Protein AF-E5AV42-F1 (afdb_monomer_lite)

Sequence (231 aa):
MGEANTDCMAGCPPFLKTNRANWAPRQHRAHCKKAVEYAKNAVAKHTLRHEAEYNKLSGKMCWDAVKYCAFSANIITEDEHDALNARWDLVTPHDSRIRNSDDLKNVPPGHALGFFRIEHFAASNASNVRMDPFHVMLNTGGNKAAGNKNDCVGLGDMFGWEERDLSQLKWYQGAVVAPKGGDVTVDPAHQDALSKFPEEIVARAKTVPFKKIEQPSFHISTTAMIHADSS

Secondary structure (DSSP, 8-state):
--------TT---TT-SSSSTT--HHHHHHHHHHHHHHHHHHHH--SHHHHHHHHHHHTS-HHHHHHHHHHHTTSS-HHHHHH--HHHHSS-TTSEEE-SHHHHHTSPTT-EEEEEEEEEEEETTEEEEEEEEEEEEEEEETTEEEEESGGGGTSS-SSSEEEEEGGGS-EETTEE-PPPTT-----GGGGTGGGG----EEEEES-------------------------

Structure (mmCIF, N/CA/C/O backbone):
data_AF-E5AV42-F1
#
_entry.id   AF-E5AV42-F1
#
loop_
_atom_site.group_PDB
_atom_site.id
_atom_site.type_symbol
_atom_site.label_atom_id
_atom_site.label_alt_id
_atom_site.label_comp_id
_atom_site.label_asym_id
_atom_site.label_entity_id
_atom_site.label_seq_id
_atom_site.pdbx_PDB_ins_code
_atom_site.Cartn_x
_atom_site.Cartn_y
_atom_site.Cartn_z
_atom_site.occupancy
_atom_site.B_iso_or_equiv
_atom_site.auth_seq_id
_atom_site.auth_comp_id
_atom_site.auth_asym_id
_atom_site.auth_atom_id
_atom_site.pdbx_PDB_model_num
ATOM 1 N N . MET A 1 1 ? -12.115 28.452 -2.777 1.00 32.66 1 MET A N 1
ATOM 2 C CA . MET A 1 1 ? -11.423 27.251 -2.265 1.00 32.66 1 MET A CA 1
ATOM 3 C C . MET A 1 1 ? -12.240 26.049 -2.705 1.00 32.66 1 MET A C 1
ATOM 5 O O . MET A 1 1 ? -13.274 25.794 -2.111 1.00 32.66 1 MET A O 1
ATOM 9 N N . GLY A 1 2 ? -11.877 25.430 -3.828 1.00 29.17 2 GLY A N 1
ATOM 10 C CA . GLY A 1 2 ? -12.579 24.260 -4.357 1.00 29.17 2 GLY A CA 1
ATOM 11 C C . GLY A 1 2 ? -11.741 23.021 -4.093 1.00 29.17 2 GLY A C 1
ATOM 12 O O . GLY A 1 2 ? -10.624 22.937 -4.599 1.00 29.17 2 GLY A O 1
ATOM 13 N N . GLU A 1 3 ? -12.249 22.096 -3.281 1.00 31.77 3 GLU A N 1
ATOM 14 C CA . GLU A 1 3 ? -11.695 20.748 -3.199 1.00 31.77 3 GLU A CA 1
ATOM 15 C C . GLU A 1 3 ? -11.814 20.115 -4.586 1.00 31.77 3 GLU A C 1
ATOM 17 O O . GLU A 1 3 ? -12.912 19.967 -5.126 1.00 31.77 3 GLU A O 1
ATOM 22 N N . ALA A 1 4 ? -10.672 19.799 -5.197 1.00 34.25 4 ALA A N 1
ATOM 23 C CA . ALA A 1 4 ? -10.644 19.047 -6.435 1.00 34.25 4 ALA A CA 1
ATOM 24 C C . ALA A 1 4 ? -11.321 17.698 -6.179 1.00 34.25 4 ALA A C 1
ATOM 26 O O . ALA A 1 4 ? -10.818 16.858 -5.429 1.00 34.25 4 ALA A O 1
ATOM 27 N N . ASN A 1 5 ? -12.486 17.549 -6.801 1.00 36.97 5 ASN A N 1
ATOM 28 C CA . ASN A 1 5 ? -13.329 16.371 -6.842 1.00 36.97 5 ASN A CA 1
ATOM 29 C C . ASN A 1 5 ? -12.521 15.221 -7.470 1.00 36.97 5 ASN A C 1
ATOM 31 O O . ASN A 1 5 ? -12.572 14.980 -8.674 1.00 36.97 5 ASN A O 1
ATOM 35 N N . THR A 1 6 ? -11.689 14.556 -6.665 1.00 40.41 6 THR A N 1
ATOM 36 C CA . THR A 1 6 ? -11.006 13.314 -7.036 1.00 40.41 6 THR A CA 1
ATOM 37 C C . THR A 1 6 ? -12.030 12.207 -6.910 1.00 40.41 6 THR A C 1
ATOM 39 O O . THR A 1 6 ? -12.125 11.470 -5.929 1.00 40.41 6 THR A O 1
ATOM 42 N N . ASP A 1 7 ? -12.871 12.177 -7.931 1.00 37.97 7 ASP A N 1
ATOM 43 C CA . ASP A 1 7 ? -13.802 11.118 -8.220 1.00 37.97 7 ASP A CA 1
ATOM 44 C C . ASP A 1 7 ? -13.058 9.781 -8.106 1.00 37.97 7 ASP A C 1
ATOM 46 O O . ASP A 1 7 ? -12.205 9.442 -8.924 1.00 37.97 7 ASP A O 1
ATOM 50 N N . CYS A 1 8 ? -13.380 8.992 -7.079 1.00 39.78 8 CYS A N 1
ATOM 51 C CA . CYS A 1 8 ? -12.928 7.604 -6.938 1.00 39.78 8 CYS A CA 1
ATOM 52 C C . CYS A 1 8 ? -13.609 6.685 -7.981 1.00 39.78 8 CYS A C 1
ATOM 54 O O . CYS A 1 8 ? -13.990 5.551 -7.683 1.00 39.78 8 CYS A O 1
ATOM 56 N N . MET A 1 9 ? -13.881 7.218 -9.173 1.00 34.81 9 MET A N 1
ATOM 57 C CA . MET A 1 9 ? -14.750 6.633 -10.178 1.00 34.81 9 MET A CA 1
ATOM 58 C C . MET A 1 9 ? -14.228 5.258 -10.592 1.00 34.81 9 MET A C 1
ATOM 60 O O . MET A 1 9 ? -13.119 5.108 -11.098 1.00 34.81 9 MET A O 1
ATOM 64 N N . ALA A 1 10 ? -15.086 4.264 -10.359 1.00 36.72 10 ALA A N 1
ATOM 65 C CA . ALA A 1 10 ? -15.074 2.926 -10.946 1.00 36.72 10 ALA A CA 1
ATOM 66 C C . ALA A 1 10 ? -13.858 2.012 -10.675 1.00 36.72 10 ALA A C 1
ATOM 68 O O . ALA A 1 10 ? -13.738 0.965 -11.307 1.00 36.72 10 ALA A O 1
ATOM 69 N N . GLY A 1 11 ? -12.996 2.338 -9.710 1.00 40.31 11 GLY A N 1
ATOM 70 C CA . GLY A 1 11 ? -11.984 1.417 -9.181 1.00 40.31 11 GLY A CA 1
ATOM 71 C C . GLY A 1 11 ? -12.439 0.823 -7.848 1.00 40.31 11 GLY A C 1
ATOM 72 O O . GLY A 1 11 ? -12.404 1.506 -6.831 1.00 40.31 11 GLY A O 1
ATOM 73 N N . CYS A 1 12 ? -12.912 -0.426 -7.866 1.00 38.12 12 CYS A N 1
ATOM 74 C CA . CYS A 1 12 ? -13.292 -1.260 -6.707 1.00 38.12 12 CYS A CA 1
ATOM 75 C C . CYS A 1 12 ? -12.270 -1.159 -5.541 1.00 38.12 12 CYS A C 1
ATOM 77 O O . CYS A 1 12 ? -11.111 -0.843 -5.813 1.00 38.12 12 CYS A O 1
ATOM 79 N N . PRO A 1 13 ? -12.576 -1.504 -4.262 1.00 45.22 13 PRO A N 1
ATOM 80 C CA . PRO A 1 13 ? -11.501 -1.638 -3.290 1.00 45.22 13 PRO A CA 1
ATOM 81 C C . PRO A 1 13 ? -10.660 -2.819 -3.810 1.00 45.22 13 PRO A C 1
ATOM 83 O O . PRO A 1 13 ? -11.208 -3.893 -4.073 1.00 45.22 13 PRO A O 1
ATOM 86 N N . PRO A 1 14 ? -9.353 -2.661 -4.024 1.00 49.88 14 PRO A N 1
ATOM 87 C CA . PRO A 1 14 ? -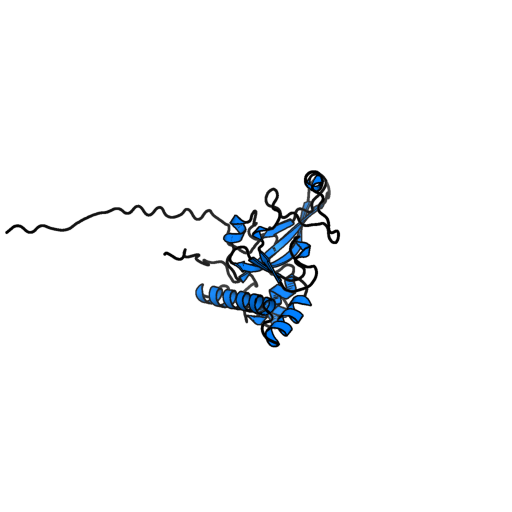8.593 -3.510 -4.949 1.00 49.88 14 PRO A CA 1
ATOM 88 C C . PRO A 1 14 ? -8.380 -4.962 -4.486 1.00 49.88 14 PRO A C 1
ATOM 90 O O . PRO A 1 14 ? -7.673 -5.736 -5.132 1.00 49.88 14 PRO A O 1
ATOM 93 N N . PHE A 1 15 ? -9.007 -5.344 -3.378 1.00 46.38 15 PHE A N 1
ATOM 94 C CA . PHE A 1 15 ? -8.689 -6.537 -2.631 1.00 46.38 15 PHE A CA 1
ATOM 95 C C . PHE A 1 15 ? -9.223 -7.825 -3.259 1.00 46.38 15 PHE A C 1
ATOM 97 O O . PHE A 1 15 ? -8.492 -8.800 -3.185 1.00 46.38 15 PHE A O 1
ATOM 104 N N . LEU A 1 16 ? -10.403 -7.890 -3.902 1.00 46.50 16 LEU A N 1
ATOM 105 C CA . LEU A 1 16 ? -10.966 -9.214 -4.228 1.00 46.50 16 LEU A CA 1
ATOM 106 C C . LEU A 1 16 ? -11.947 -9.347 -5.396 1.00 46.50 16 LEU A C 1
ATOM 108 O O . LEU A 1 16 ? -12.787 -8.484 -5.655 1.00 46.50 16 LEU A O 1
ATOM 112 N N . LYS A 1 17 ? -11.872 -10.532 -6.020 1.00 43.50 17 LYS A N 1
ATOM 113 C CA . LYS A 1 17 ? -12.846 -11.110 -6.950 1.00 43.50 17 LYS A CA 1
ATOM 114 C C . LYS A 1 17 ? -14.220 -11.239 -6.260 1.00 43.50 17 LYS A C 1
ATOM 116 O O . LYS A 1 17 ? -14.347 -11.781 -5.171 1.00 43.50 17 LYS A O 1
ATOM 121 N N . THR A 1 18 ? -15.261 -10.788 -6.953 1.00 49.03 18 THR A N 1
ATOM 122 C CA . THR A 1 18 ? -16.651 -11.299 -6.939 1.00 49.03 18 THR A CA 1
ATOM 123 C C . THR A 1 18 ? -17.773 -10.753 -6.036 1.00 49.03 18 THR A C 1
ATOM 125 O O . THR A 1 18 ? -18.892 -10.829 -6.520 1.00 49.03 18 THR A O 1
ATOM 128 N N . ASN A 1 19 ? -17.597 -10.092 -4.879 1.00 48.47 19 ASN A N 1
ATOM 129 C CA . ASN A 1 19 ? -18.787 -9.607 -4.112 1.00 48.47 19 ASN A CA 1
ATOM 130 C C . ASN A 1 19 ? -18.908 -8.096 -3.866 1.00 48.47 19 ASN A C 1
ATOM 132 O O . ASN A 1 19 ? -19.919 -7.621 -3.350 1.00 48.47 19 ASN A O 1
ATOM 136 N N . ARG A 1 20 ? -17.911 -7.307 -4.268 1.00 61.47 20 ARG A N 1
ATOM 137 C CA . ARG A 1 20 ? -17.882 -5.851 -4.015 1.00 61.47 20 ARG A CA 1
ATOM 138 C C . ARG A 1 20 ? -18.031 -5.005 -5.271 1.00 61.47 20 ARG A C 1
ATOM 140 O O . ARG A 1 20 ? -18.050 -3.786 -5.171 1.00 61.47 20 ARG A O 1
ATOM 147 N N . ALA A 1 21 ? -18.189 -5.640 -6.433 1.00 60.62 21 ALA A N 1
ATOM 148 C CA . ALA A 1 21 ? -18.439 -4.953 -7.701 1.00 60.62 21 ALA A CA 1
ATOM 149 C C . ALA A 1 21 ? -19.751 -4.141 -7.692 1.00 60.62 21 ALA A C 1
ATOM 151 O O . ALA A 1 21 ? -19.870 -3.173 -8.432 1.00 60.62 21 ALA A O 1
ATOM 152 N N . ASN A 1 22 ? -20.702 -4.507 -6.824 1.00 65.12 22 ASN A N 1
ATOM 153 C CA . ASN A 1 22 ? -22.004 -3.847 -6.691 1.00 65.12 22 ASN A CA 1
ATOM 154 C C . ASN A 1 22 ? -22.037 -2.753 -5.610 1.00 65.12 22 ASN A C 1
ATOM 156 O O . ASN A 1 22 ? -23.095 -2.184 -5.346 1.00 65.12 22 ASN A O 1
ATOM 160 N N . TRP A 1 23 ? -20.921 -2.480 -4.928 1.00 71.94 23 TRP A N 1
ATOM 161 C CA . TRP A 1 23 ? -20.880 -1.387 -3.961 1.00 71.94 23 TRP A CA 1
ATOM 162 C C . TRP A 1 23 ? -21.033 -0.043 -4.676 1.00 71.94 23 TRP A C 1
ATOM 164 O O . TRP A 1 23 ? -20.460 0.211 -5.732 1.00 71.94 23 TRP A O 1
ATOM 174 N N . ALA A 1 24 ? -21.793 0.867 -4.072 1.00 78.12 24 ALA A N 1
ATOM 175 C CA . ALA A 1 24 ? -21.841 2.238 -4.552 1.00 78.12 24 ALA A CA 1
ATOM 176 C C . ALA A 1 24 ? -20.479 2.924 -4.309 1.00 78.12 24 ALA A C 1
ATOM 178 O O . ALA A 1 24 ? -19.836 2.654 -3.287 1.00 78.12 24 ALA A O 1
ATOM 179 N N . PRO A 1 25 ? -20.066 3.904 -5.137 1.00 74.88 25 PRO A N 1
ATOM 180 C CA . PRO A 1 25 ? -18.814 4.651 -4.950 1.00 74.88 25 PRO A CA 1
ATOM 181 C C . PRO A 1 25 ? -18.601 5.184 -3.523 1.00 74.88 25 PRO A C 1
ATOM 183 O O . PRO A 1 25 ? -17.498 5.139 -2.984 1.00 74.88 25 PRO A O 1
ATOM 186 N N . ARG A 1 26 ? -19.673 5.621 -2.846 1.00 76.88 26 ARG A N 1
ATOM 187 C CA . ARG A 1 26 ? -19.608 6.072 -1.444 1.00 76.88 26 ARG A CA 1
ATOM 188 C C . ARG A 1 26 ? -19.197 4.967 -0.461 1.00 76.88 26 ARG A C 1
ATOM 190 O O . ARG A 1 26 ? -18.491 5.252 0.501 1.00 76.88 26 ARG A O 1
ATOM 197 N N . GLN A 1 27 ? -19.634 3.727 -0.692 1.00 79.81 27 GLN A N 1
ATOM 198 C CA . GLN A 1 27 ? -19.298 2.582 0.156 1.00 79.81 27 GLN A CA 1
ATOM 199 C C . GLN A 1 27 ? -17.825 2.226 -0.028 1.00 79.81 27 GLN A C 1
ATOM 201 O O . GLN A 1 27 ? -17.114 2.095 0.965 1.00 79.81 27 GLN A O 1
ATOM 206 N N . HIS A 1 28 ? -17.342 2.201 -1.275 1.00 75.50 28 HIS A N 1
ATOM 207 C CA . HIS A 1 28 ? -15.915 2.050 -1.567 1.00 75.50 28 HIS A CA 1
ATOM 208 C C . HIS A 1 28 ? -15.069 3.071 -0.802 1.00 75.50 28 HIS A C 1
ATOM 210 O O . HIS A 1 28 ? -14.169 2.685 -0.060 1.00 75.50 28 HIS A O 1
ATOM 216 N N . ARG A 1 29 ? -15.408 4.366 -0.896 1.00 78.62 29 ARG A N 1
ATOM 217 C CA . ARG A 1 29 ? -14.684 5.430 -0.178 1.00 78.62 29 ARG A CA 1
ATOM 218 C C . ARG A 1 29 ? -14.692 5.233 1.331 1.00 78.62 29 ARG A C 1
ATOM 220 O O . ARG A 1 29 ? -13.649 5.377 1.961 1.00 78.62 29 ARG A O 1
ATOM 227 N N . ALA A 1 30 ? -15.844 4.901 1.911 1.00 84.00 30 ALA A N 1
ATOM 228 C CA . ALA A 1 30 ? -15.962 4.696 3.351 1.00 84.00 30 ALA A CA 1
ATOM 229 C C . ALA A 1 30 ? -15.072 3.543 3.840 1.00 84.00 30 ALA A C 1
ATOM 231 O O . ALA A 1 30 ? -14.394 3.675 4.857 1.00 84.00 30 ALA A O 1
ATOM 232 N N . HIS A 1 31 ? -15.030 2.435 3.100 1.00 85.44 31 HIS A N 1
ATOM 233 C CA . HIS A 1 31 ? -14.181 1.291 3.427 1.00 85.44 31 HIS A CA 1
ATOM 234 C C . HIS A 1 31 ? -12.689 1.593 3.236 1.00 85.44 31 HIS A C 1
ATOM 236 O O . HIS A 1 31 ? -11.901 1.327 4.142 1.00 85.44 31 HIS A O 1
ATOM 242 N N . CYS A 1 32 ? -12.299 2.232 2.128 1.00 85.19 32 CYS A N 1
ATOM 243 C CA . CYS A 1 32 ? -10.919 2.680 1.917 1.00 85.19 32 CYS A CA 1
ATOM 244 C C . CYS A 1 32 ? -10.455 3.632 3.029 1.00 85.19 32 CYS A C 1
ATOM 246 O O . CYS A 1 32 ? -9.352 3.479 3.551 1.00 85.19 32 CYS A O 1
ATOM 248 N N . LYS A 1 33 ? -11.316 4.567 3.454 1.00 90.81 33 LYS A N 1
ATOM 249 C CA . LYS A 1 33 ? -11.032 5.481 4.568 1.00 90.81 33 LYS A CA 1
ATOM 250 C C . LYS A 1 33 ? -10.774 4.723 5.872 1.00 90.81 33 LYS A C 1
ATOM 252 O O . LYS A 1 33 ? -9.773 4.999 6.523 1.00 90.81 33 LYS A O 1
ATOM 257 N N . LYS A 1 34 ? -11.605 3.728 6.209 1.00 92.12 34 LYS A N 1
ATOM 258 C CA . LYS A 1 34 ? -11.410 2.887 7.405 1.00 92.12 34 LYS A CA 1
ATOM 259 C C . LYS A 1 34 ? -10.068 2.152 7.390 1.00 92.12 34 LYS A C 1
ATOM 261 O O . LYS A 1 34 ? -9.394 2.116 8.413 1.00 92.12 34 LYS A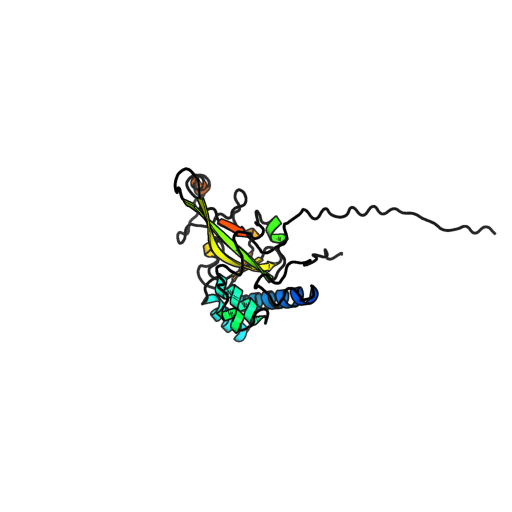 O 1
ATOM 266 N N . ALA A 1 35 ? -9.659 1.595 6.248 1.00 93.62 35 ALA A N 1
ATOM 267 C CA . ALA A 1 35 ? -8.361 0.923 6.131 1.00 93.62 35 ALA A CA 1
ATOM 268 C C . ALA A 1 35 ? -7.186 1.896 6.315 1.00 93.62 35 ALA A C 1
ATOM 270 O O . ALA A 1 35 ? -6.221 1.572 7.005 1.00 93.62 35 ALA A O 1
ATOM 271 N N . VAL A 1 36 ? -7.281 3.103 5.748 1.00 95.12 36 VAL A N 1
ATOM 272 C CA . VAL A 1 36 ? -6.265 4.154 5.927 1.00 95.12 36 VAL A CA 1
ATOM 273 C C . VAL A 1 36 ? -6.199 4.627 7.379 1.00 95.12 36 VAL A C 1
ATOM 275 O O . VAL A 1 36 ? -5.106 4.759 7.924 1.00 95.12 36 VAL A O 1
ATOM 278 N N . GLU A 1 37 ? -7.343 4.868 8.019 1.00 95.06 37 GLU A N 1
ATOM 279 C CA . GLU A 1 37 ? -7.410 5.255 9.434 1.00 95.06 37 GLU A CA 1
ATOM 280 C C . GLU A 1 37 ? -6.811 4.173 10.332 1.00 95.06 37 GLU A C 1
ATOM 282 O O . GLU A 1 37 ? -5.999 4.479 11.201 1.00 95.06 37 GLU A O 1
ATOM 287 N N . TYR A 1 38 ? -7.150 2.907 10.082 1.00 95.25 38 TYR A N 1
ATOM 288 C CA . TYR A 1 38 ? -6.580 1.772 10.796 1.00 95.25 38 TYR A CA 1
ATOM 289 C C . TYR A 1 38 ? -5.047 1.743 10.686 1.00 95.25 38 TYR A C 1
ATOM 291 O O . TYR A 1 38 ? -4.350 1.696 11.702 1.00 95.25 38 TYR A O 1
ATOM 299 N N . ALA A 1 39 ? -4.522 1.853 9.462 1.00 96.25 39 ALA A N 1
ATOM 300 C CA . ALA A 1 39 ? -3.088 1.886 9.204 1.00 96.25 39 ALA A CA 1
ATOM 301 C C . ALA A 1 39 ? -2.385 3.052 9.916 1.00 96.25 39 ALA A C 1
ATOM 303 O O . ALA A 1 39 ? -1.347 2.840 10.542 1.00 96.25 39 ALA A O 1
ATOM 304 N N . LYS A 1 40 ? -2.950 4.266 9.859 1.00 96.62 40 LYS A N 1
ATOM 305 C CA . LYS A 1 40 ? -2.388 5.463 10.509 1.00 96.62 40 LYS A CA 1
ATOM 306 C C . LYS A 1 40 ? -2.422 5.378 12.030 1.00 96.62 40 LYS A C 1
ATOM 308 O O . LYS A 1 40 ? -1.450 5.743 12.686 1.00 96.62 40 LYS A O 1
ATOM 313 N N . ASN A 1 41 ? -3.512 4.869 12.596 1.00 95.56 41 ASN A N 1
ATOM 314 C CA . ASN A 1 41 ? -3.642 4.709 14.041 1.00 95.56 41 ASN A CA 1
ATOM 315 C C . ASN A 1 41 ? -2.595 3.737 14.592 1.00 95.56 41 ASN A C 1
ATOM 317 O O . ASN A 1 41 ? -2.001 4.020 15.632 1.00 95.56 41 ASN A O 1
ATOM 321 N N . ALA A 1 42 ? -2.319 2.642 13.876 1.00 94.56 42 ALA A N 1
ATOM 322 C CA . ALA A 1 42 ? -1.251 1.719 14.244 1.00 94.56 42 ALA A CA 1
ATOM 323 C C . ALA A 1 42 ? 0.132 2.395 14.217 1.00 94.56 42 ALA A C 1
ATOM 325 O O . ALA A 1 42 ? 0.904 2.226 15.153 1.00 94.56 42 ALA A O 1
ATOM 326 N N . VAL A 1 43 ? 0.434 3.225 13.210 1.00 94.12 43 VAL A N 1
ATOM 327 C CA . VAL A 1 43 ? 1.696 3.997 13.169 1.00 94.12 43 VAL A CA 1
ATOM 328 C C . VAL A 1 43 ? 1.827 4.928 14.377 1.00 94.12 43 VAL A C 1
ATOM 330 O O . VAL A 1 43 ? 2.895 5.013 14.977 1.00 94.12 43 VAL A O 1
ATOM 333 N N . ALA A 1 44 ? 0.742 5.608 14.750 1.00 90.62 44 ALA A N 1
ATOM 334 C CA . ALA A 1 44 ? 0.749 6.610 15.810 1.00 90.62 44 ALA A CA 1
ATOM 335 C C . ALA A 1 44 ? 1.026 6.027 17.209 1.00 90.62 44 ALA A C 1
ATOM 337 O O . ALA A 1 44 ? 1.602 6.710 18.048 1.00 90.62 44 ALA A O 1
ATOM 338 N N . LYS A 1 45 ? 0.607 4.783 17.493 1.00 88.94 45 LYS A N 1
ATOM 339 C CA . LYS A 1 45 ? 0.782 4.113 18.806 1.00 88.94 45 LYS A CA 1
ATOM 340 C C . LYS A 1 45 ? 0.287 4.918 20.022 1.00 88.94 45 LYS A C 1
ATOM 342 O O . LYS A 1 45 ? 0.717 4.682 21.141 1.00 88.94 45 LYS A O 1
ATOM 347 N N . HIS A 1 46 ? -0.654 5.849 19.844 1.00 84.62 46 HIS A N 1
ATOM 348 C CA . HIS A 1 46 ? -1.107 6.735 20.934 1.00 84.62 46 HIS A CA 1
ATOM 349 C C . HIS A 1 46 ? -1.844 6.019 22.081 1.00 84.62 46 HIS A C 1
ATOM 351 O O . HIS A 1 46 ? -2.122 6.625 23.111 1.00 84.62 46 HIS A O 1
ATOM 357 N N . THR A 1 47 ? -2.242 4.760 21.888 1.00 89.62 47 THR A N 1
ATOM 358 C CA . THR A 1 47 ? -2.978 3.966 22.878 1.00 89.62 47 THR A CA 1
ATOM 359 C C . THR A 1 47 ? -2.407 2.554 22.930 1.00 89.62 47 THR A C 1
ATOM 361 O O . THR A 1 47 ? -1.853 2.086 21.936 1.00 89.62 47 THR A O 1
ATOM 364 N N . LEU A 1 48 ? -2.641 1.831 24.030 1.00 89.06 48 LEU A N 1
ATOM 365 C CA . LEU A 1 48 ? -2.278 0.409 24.144 1.00 89.06 48 LEU A CA 1
ATOM 366 C C . LEU A 1 48 ? -2.882 -0.438 23.015 1.00 89.06 48 LEU A C 1
ATOM 368 O O . LEU A 1 48 ? -2.253 -1.363 22.510 1.00 89.06 48 LEU A O 1
ATOM 372 N N . ARG A 1 49 ? -4.100 -0.096 22.570 1.00 90.50 49 ARG A N 1
ATOM 373 C CA . ARG A 1 49 ? -4.726 -0.745 21.413 1.00 90.50 49 ARG A CA 1
ATOM 374 C C . ARG A 1 49 ? -3.935 -0.474 20.134 1.00 90.50 49 ARG A C 1
ATOM 376 O O . ARG A 1 49 ? -3.681 -1.399 19.375 1.00 90.50 49 ARG A O 1
ATOM 383 N N . HIS A 1 50 ? -3.552 0.777 19.888 1.00 93.00 50 HIS A N 1
ATOM 384 C CA . HIS A 1 50 ? -2.775 1.147 18.703 1.00 93.00 50 HIS A CA 1
ATOM 385 C C . HIS A 1 50 ? -1.388 0.501 18.700 1.00 93.00 50 HIS A C 1
ATOM 387 O O . HIS A 1 50 ? -0.927 0.062 17.653 1.00 93.00 50 HIS A O 1
ATOM 393 N N . GLU A 1 51 ? -0.757 0.380 19.865 1.00 92.56 51 GLU A N 1
ATOM 394 C CA . GLU A 1 51 ? 0.504 -0.340 20.027 1.00 92.56 51 GLU A CA 1
ATOM 395 C C . GLU A 1 51 ? 0.349 -1.844 19.752 1.00 92.56 51 GLU A C 1
ATOM 397 O O . GLU A 1 51 ? 1.155 -2.433 19.032 1.00 92.56 51 GLU A O 1
ATOM 402 N N . ALA A 1 52 ? -0.729 -2.466 20.237 1.00 94.50 52 ALA A N 1
ATOM 403 C CA . ALA A 1 52 ? -1.032 -3.857 19.914 1.00 94.50 52 ALA A CA 1
ATOM 404 C C . ALA A 1 52 ? -1.234 -4.063 18.402 1.00 94.50 52 ALA A C 1
ATOM 406 O O . ALA A 1 52 ? -0.697 -5.017 17.840 1.00 94.50 52 ALA A O 1
ATOM 407 N N . GLU A 1 53 ? -1.955 -3.164 17.721 1.00 95.62 53 GLU A N 1
ATOM 408 C CA . GLU A 1 53 ? -2.124 -3.255 16.265 1.00 95.62 53 GLU A CA 1
ATOM 409 C C . GLU A 1 53 ? -0.822 -2.990 15.501 1.00 95.62 53 GLU A C 1
ATOM 411 O O . GLU A 1 53 ? -0.543 -3.687 14.524 1.00 95.62 53 GLU A O 1
ATOM 416 N N . TYR A 1 54 ? 0.019 -2.064 15.968 1.00 96.62 54 TYR A N 1
ATOM 417 C CA . TYR A 1 54 ? 1.370 -1.897 15.436 1.00 96.62 54 TYR A CA 1
ATOM 418 C C . TYR A 1 54 ? 2.165 -3.197 15.517 1.00 96.62 54 TYR A C 1
ATOM 420 O O . TYR A 1 54 ? 2.758 -3.609 14.522 1.00 96.62 54 TYR A O 1
ATOM 428 N N . ASN A 1 55 ? 2.162 -3.864 16.673 1.00 96.19 55 ASN A N 1
ATOM 429 C CA . ASN A 1 55 ? 2.896 -5.112 16.863 1.00 96.19 55 ASN A CA 1
ATOM 430 C C . ASN A 1 55 ? 2.366 -6.211 15.932 1.00 96.19 55 ASN A C 1
ATOM 432 O O . ASN A 1 55 ? 3.155 -6.904 15.288 1.00 96.19 55 ASN A O 1
ATOM 436 N N . LYS A 1 56 ? 1.038 -6.319 15.770 1.00 96.12 56 LYS A N 1
ATOM 437 C CA . LYS A 1 56 ? 0.431 -7.263 14.816 1.00 96.12 56 LYS A CA 1
ATOM 438 C C . LYS A 1 56 ? 0.844 -6.985 13.373 1.00 96.12 56 LYS A C 1
ATOM 440 O O . LYS A 1 56 ? 1.134 -7.932 12.648 1.00 96.12 56 LYS A O 1
ATOM 445 N N . LEU A 1 57 ? 0.850 -5.725 12.936 1.00 97.38 57 LEU A N 1
ATOM 446 C CA . LEU A 1 57 ? 1.239 -5.357 11.570 1.00 97.38 57 LEU A CA 1
ATOM 447 C C . LEU A 1 57 ? 2.745 -5.536 11.337 1.00 97.38 57 LEU A C 1
ATOM 449 O O . LEU A 1 57 ? 3.150 -6.058 10.301 1.00 97.38 57 LEU A O 1
ATOM 453 N N . SER A 1 58 ? 3.566 -5.178 12.324 1.00 96.44 58 SER A N 1
ATOM 454 C CA . SER A 1 58 ? 5.029 -5.297 12.273 1.00 96.44 58 SER A CA 1
ATOM 455 C C . SER A 1 58 ? 5.506 -6.754 12.244 1.00 96.44 58 SER A C 1
ATOM 457 O O . SER A 1 58 ? 6.559 -7.050 11.681 1.00 96.44 58 SER A O 1
ATOM 459 N N . GLY A 1 59 ? 4.729 -7.679 12.818 1.00 94.75 59 GLY A N 1
ATOM 460 C CA . GLY A 1 59 ? 5.020 -9.116 12.808 1.00 94.75 59 GLY A CA 1
ATOM 461 C C . GLY A 1 59 ? 4.626 -9.857 11.522 1.00 94.75 59 GLY A C 1
ATOM 462 O O . GLY A 1 59 ? 4.886 -11.053 11.414 1.00 94.75 59 GLY A O 1
ATOM 463 N N . LYS A 1 60 ? 3.983 -9.193 10.553 1.00 95.06 60 LYS A N 1
ATOM 464 C CA . LYS A 1 60 ? 3.487 -9.811 9.307 1.00 95.06 60 LYS A CA 1
ATOM 465 C C . LYS A 1 60 ? 4.422 -9.554 8.126 1.00 95.06 60 LYS A C 1
ATOM 467 O O . LYS A 1 60 ? 5.186 -8.595 8.127 1.00 95.06 60 LYS A O 1
ATOM 472 N N . MET A 1 61 ? 4.325 -10.357 7.067 1.00 94.69 61 MET A N 1
ATOM 473 C CA . MET A 1 61 ? 4.914 -9.985 5.771 1.00 94.69 61 MET A CA 1
ATOM 474 C C . MET A 1 61 ? 4.251 -8.712 5.223 1.00 94.69 61 MET A C 1
ATOM 476 O O . MET A 1 61 ? 3.108 -8.416 5.573 1.00 94.69 61 MET A O 1
ATOM 480 N N . CYS A 1 62 ? 4.944 -7.957 4.364 1.00 95.00 62 CYS A N 1
ATOM 481 C CA . CYS A 1 62 ? 4.473 -6.654 3.876 1.00 95.00 62 CYS A CA 1
ATOM 482 C C . CYS A 1 62 ? 3.076 -6.719 3.231 1.00 95.00 62 CYS A C 1
ATOM 484 O O . CYS A 1 62 ? 2.186 -5.950 3.593 1.00 95.00 62 CYS A O 1
ATOM 486 N N . TRP A 1 63 ? 2.833 -7.712 2.373 1.00 94.19 63 TRP A N 1
ATOM 487 C CA . TRP A 1 63 ? 1.517 -7.959 1.776 1.00 94.19 63 TRP A CA 1
ATOM 488 C C . TRP A 1 63 ? 0.466 -8.445 2.785 1.00 94.19 63 TRP A C 1
ATOM 490 O O . TRP A 1 63 ? -0.683 -8.007 2.723 1.00 94.19 63 TRP A O 1
ATOM 500 N N . ASP A 1 64 ? 0.832 -9.292 3.750 1.00 95.56 64 ASP A N 1
ATOM 501 C CA . ASP A 1 64 ? -0.108 -9.793 4.764 1.00 95.56 64 ASP A CA 1
ATOM 502 C C . ASP A 1 64 ? -0.527 -8.701 5.750 1.00 95.56 64 ASP A C 1
ATOM 504 O O . ASP A 1 64 ? -1.665 -8.690 6.217 1.00 95.56 64 ASP A O 1
ATOM 508 N N . ALA A 1 65 ? 0.359 -7.746 6.039 1.00 96.44 65 ALA A N 1
ATOM 509 C CA . ALA A 1 65 ? 0.033 -6.570 6.833 1.00 96.44 65 ALA A CA 1
ATOM 510 C C . ALA A 1 65 ? -1.025 -5.702 6.127 1.00 96.44 65 ALA A C 1
ATOM 512 O O . ALA A 1 65 ? -2.021 -5.317 6.740 1.00 96.44 65 ALA A O 1
ATOM 513 N N . VAL A 1 66 ? -0.881 -5.473 4.815 1.00 95.69 66 VAL A N 1
ATOM 514 C CA . VAL A 1 66 ? -1.874 -4.730 4.018 1.00 95.69 66 VAL A CA 1
ATOM 515 C C . VAL A 1 66 ? -3.199 -5.496 3.908 1.00 95.69 66 VAL A C 1
ATOM 517 O O . VAL A 1 66 ? -4.263 -4.894 4.073 1.00 95.69 66 VAL A O 1
ATOM 520 N N . LYS A 1 67 ? -3.163 -6.823 3.714 1.00 94.44 67 LYS A N 1
ATOM 521 C CA . LYS A 1 67 ? -4.360 -7.685 3.778 1.00 94.44 67 LYS A CA 1
ATOM 522 C C . LYS A 1 67 ? -5.065 -7.559 5.134 1.00 94.44 67 LYS A C 1
ATOM 524 O O . LYS A 1 67 ? -6.285 -7.411 5.184 1.00 94.44 67 LYS A O 1
ATOM 529 N N . TYR A 1 68 ? -4.309 -7.549 6.228 1.00 95.38 68 TYR A N 1
ATOM 530 C CA . TYR A 1 68 ? -4.861 -7.433 7.576 1.00 95.38 68 TYR A CA 1
ATOM 531 C C . TYR A 1 68 ? -5.511 -6.066 7.844 1.00 95.38 68 TYR A C 1
ATOM 533 O O . TYR A 1 68 ? -6.525 -6.002 8.540 1.00 95.38 68 TYR A O 1
ATOM 541 N N . CYS A 1 69 ? -5.005 -4.979 7.250 1.00 95.38 69 CYS A N 1
ATOM 542 C CA . CYS A 1 69 ? -5.688 -3.680 7.267 1.00 95.38 69 CYS A CA 1
ATOM 543 C C . CYS A 1 69 ? -7.058 -3.748 6.572 1.00 95.38 69 CYS A C 1
ATOM 545 O O . CYS A 1 69 ? -8.033 -3.196 7.082 1.00 95.38 69 CYS A O 1
ATOM 547 N N . ALA A 1 70 ? -7.157 -4.445 5.435 1.00 91.25 70 ALA A N 1
ATOM 548 C CA . ALA A 1 70 ? -8.430 -4.639 4.741 1.00 91.25 70 ALA A CA 1
ATOM 549 C C . ALA A 1 70 ? -9.413 -5.488 5.564 1.00 91.25 70 ALA A C 1
ATOM 551 O O . ALA A 1 70 ? -10.597 -5.158 5.623 1.00 91.25 70 ALA A O 1
ATOM 552 N N . PHE A 1 71 ? -8.932 -6.540 6.233 1.00 92.12 71 PHE A N 1
ATOM 553 C CA . PHE A 1 71 ? -9.747 -7.359 7.137 1.00 92.12 71 PHE A CA 1
ATOM 554 C C . PHE A 1 71 ? -10.244 -6.542 8.334 1.00 92.12 71 PHE A C 1
ATOM 556 O O . PHE A 1 71 ? -11.442 -6.458 8.577 1.00 92.12 71 PHE A O 1
ATOM 563 N N . SER A 1 72 ? -9.341 -5.826 9.006 1.00 92.38 72 SER A N 1
ATOM 564 C CA . SER A 1 72 ? -9.663 -5.018 10.191 1.00 92.38 72 SER A CA 1
ATOM 565 C C . SER A 1 72 ? -10.600 -3.841 9.889 1.00 92.38 72 SER A C 1
ATOM 567 O O . SER A 1 72 ? -11.318 -3.364 10.766 1.00 92.38 72 SER A O 1
ATOM 569 N N . ALA A 1 73 ? -10.623 -3.370 8.641 1.00 87.19 73 ALA A N 1
ATOM 570 C CA . ALA A 1 73 ? -11.568 -2.366 8.157 1.00 87.19 73 ALA A CA 1
ATOM 571 C C . ALA A 1 73 ? -12.911 -2.959 7.676 1.00 87.19 73 ALA A C 1
ATOM 573 O O . ALA A 1 73 ? -13.730 -2.232 7.095 1.00 87.19 73 ALA A O 1
ATOM 574 N N . ASN A 1 74 ? -13.142 -4.259 7.903 1.00 87.00 74 ASN A N 1
ATOM 575 C CA . ASN A 1 74 ? -14.282 -5.037 7.412 1.00 87.00 74 ASN A CA 1
ATOM 576 C C . ASN A 1 74 ? -14.484 -4.870 5.901 1.00 87.00 74 ASN A C 1
ATOM 578 O O . ASN A 1 74 ? -15.613 -4.783 5.413 1.00 87.00 74 ASN A O 1
ATOM 582 N N . ILE A 1 75 ? -13.382 -4.730 5.159 1.00 84.81 75 ILE A N 1
ATOM 583 C CA . ILE A 1 75 ? -13.427 -4.757 3.703 1.00 84.81 75 ILE A CA 1
ATOM 584 C C . ILE A 1 75 ? -13.591 -6.204 3.303 1.00 84.81 75 ILE A C 1
ATOM 586 O O . ILE A 1 75 ? -14.592 -6.499 2.673 1.00 84.81 75 ILE A O 1
ATOM 590 N N . ILE A 1 76 ? -12.673 -7.078 3.715 1.00 84.38 76 ILE A N 1
ATOM 591 C CA . ILE A 1 76 ? -12.707 -8.525 3.466 1.00 84.38 76 ILE A CA 1
ATOM 592 C C . ILE A 1 76 ? -13.234 -9.285 4.689 1.00 84.38 76 ILE A C 1
ATOM 594 O O . ILE A 1 76 ? -13.053 -8.838 5.819 1.00 84.38 76 ILE A O 1
ATOM 598 N N . THR A 1 77 ? -13.913 -10.401 4.443 1.00 86.12 77 THR A N 1
ATOM 599 C CA . THR A 1 77 ? -14.378 -11.354 5.463 1.00 86.12 77 THR A CA 1
ATOM 600 C C . THR A 1 77 ? -13.223 -12.220 5.974 1.00 86.12 77 THR A C 1
ATOM 602 O O . THR A 1 77 ? -12.113 -12.146 5.448 1.00 86.12 77 THR A O 1
ATOM 605 N N . GLU A 1 78 ? -13.472 -13.028 7.004 1.00 90.06 78 GLU A N 1
ATOM 606 C CA . GLU A 1 78 ? -12.492 -13.980 7.545 1.00 90.06 78 GLU A CA 1
ATOM 607 C C . GLU A 1 78 ? -12.132 -15.065 6.518 1.00 90.06 78 GLU A C 1
ATOM 609 O O . GLU A 1 78 ? -10.963 -15.198 6.168 1.00 90.06 78 GLU A O 1
ATOM 614 N N . ASP A 1 79 ? -13.131 -15.714 5.907 1.00 88.62 79 ASP A N 1
ATOM 615 C CA . ASP A 1 79 ? -12.918 -16.704 4.836 1.00 88.62 79 ASP A CA 1
ATOM 616 C C . ASP A 1 79 ? -12.079 -16.135 3.682 1.00 88.62 79 ASP A C 1
ATOM 618 O O . ASP A 1 79 ? -11.174 -16.776 3.148 1.00 88.62 79 ASP A O 1
ATOM 622 N N . GLU A 1 80 ? -12.364 -14.892 3.294 1.00 85.94 80 GLU A N 1
ATOM 623 C CA . GLU A 1 80 ? -11.606 -14.186 2.267 1.00 85.94 80 GLU A CA 1
ATOM 624 C C . GLU A 1 80 ? -10.187 -13.844 2.716 1.00 85.94 80 GLU A C 1
ATOM 626 O O . GLU A 1 80 ? -9.258 -13.943 1.918 1.00 85.94 80 GLU A O 1
ATOM 631 N N . HIS A 1 81 ? -10.004 -13.425 3.968 1.00 88.50 81 HIS A N 1
ATOM 632 C CA . HIS A 1 81 ? -8.687 -13.168 4.539 1.00 88.50 81 HIS A CA 1
ATOM 633 C C . HIS A 1 81 ? -7.814 -14.430 4.516 1.00 88.50 81 HIS A C 1
ATOM 635 O O . HIS A 1 81 ? -6.619 -14.335 4.215 1.00 88.50 81 HIS A O 1
ATOM 641 N N . ASP A 1 82 ? -8.407 -15.593 4.757 1.00 89.75 82 ASP A N 1
ATOM 642 C CA . ASP A 1 82 ? -7.700 -16.870 4.796 1.00 89.75 82 ASP A CA 1
ATOM 643 C C . ASP A 1 82 ? -7.423 -17.425 3.394 1.00 89.75 82 ASP A C 1
ATOM 645 O O . ASP A 1 82 ? -6.327 -17.922 3.131 1.00 89.75 82 ASP A O 1
ATOM 649 N N . ALA A 1 83 ? -8.365 -17.269 2.460 1.00 86.19 83 ALA A N 1
ATOM 650 C CA . ALA A 1 83 ? -8.207 -17.723 1.078 1.00 86.19 83 ALA A CA 1
ATOM 651 C C . ALA A 1 83 ? -7.281 -16.827 0.232 1.00 86.19 83 ALA A C 1
ATOM 653 O O . ALA A 1 83 ? -6.663 -17.297 -0.724 1.00 86.19 83 ALA A O 1
ATOM 654 N N . LEU A 1 84 ? -7.194 -15.531 0.552 1.00 86.06 84 LEU A N 1
ATOM 655 C CA . LEU A 1 84 ? -6.421 -14.550 -0.209 1.00 86.06 84 LEU A CA 1
ATOM 656 C C . LEU A 1 84 ? -4.914 -14.799 -0.152 1.00 86.06 84 LEU A C 1
ATOM 658 O O . LEU A 1 84 ? -4.277 -14.641 0.903 1.00 86.06 84 LEU A O 1
ATOM 662 N N . ASN A 1 85 ? -4.309 -14.989 -1.325 1.00 89.44 85 ASN A N 1
ATOM 663 C CA . ASN A 1 85 ? -2.867 -14.929 -1.472 1.00 89.44 85 ASN A CA 1
ATOM 664 C C . ASN A 1 85 ? -2.433 -13.470 -1.645 1.00 89.44 85 ASN A C 1
ATOM 666 O O . ASN A 1 85 ? -2.298 -12.953 -2.755 1.00 89.44 85 ASN A O 1
ATOM 670 N N . ALA A 1 86 ? -2.193 -12.793 -0.522 1.00 88.81 86 ALA A N 1
ATOM 671 C CA . ALA A 1 86 ? -1.919 -11.359 -0.500 1.00 88.81 86 ALA A CA 1
ATOM 672 C C . ALA A 1 86 ? -0.726 -10.935 -1.377 1.00 88.81 86 ALA A C 1
ATOM 674 O O . ALA A 1 86 ? -0.715 -9.820 -1.898 1.00 88.81 86 ALA A O 1
ATOM 675 N N . ARG A 1 87 ? 0.258 -11.822 -1.579 1.00 90.00 87 ARG A N 1
ATOM 676 C CA . ARG A 1 87 ? 1.419 -11.552 -2.437 1.00 90.00 87 ARG A CA 1
ATOM 677 C C . ARG A 1 87 ? 1.023 -11.291 -3.892 1.00 90.00 87 ARG A C 1
ATOM 679 O O . ARG A 1 87 ? 1.675 -10.494 -4.555 1.00 90.00 87 ARG A O 1
ATOM 686 N N . TRP A 1 88 ? -0.022 -11.957 -4.379 1.00 86.75 88 TRP A N 1
ATOM 687 C CA . TRP A 1 88 ? -0.401 -11.956 -5.796 1.00 86.75 88 TRP A CA 1
ATOM 688 C C . TRP A 1 88 ? -1.765 -11.323 -6.066 1.00 86.75 88 TRP A C 1
ATOM 690 O O . TRP A 1 88 ? -1.994 -10.809 -7.157 1.00 86.75 88 TRP A O 1
ATOM 700 N N . ASP A 1 89 ? -2.669 -11.338 -5.087 1.00 86.62 89 ASP A N 1
ATOM 701 C CA . ASP A 1 89 ? -4.061 -10.938 -5.296 1.00 86.62 89 ASP A CA 1
ATOM 702 C C . ASP A 1 89 ? -4.310 -9.450 -5.021 1.00 86.62 89 ASP A C 1
ATOM 704 O O . ASP A 1 89 ? -5.209 -8.859 -5.625 1.00 86.62 89 ASP A O 1
ATOM 708 N N . LEU A 1 90 ? -3.514 -8.814 -4.149 1.00 86.19 90 LEU A N 1
ATOM 709 C CA . LEU A 1 90 ? -3.685 -7.396 -3.792 1.00 86.19 90 LEU A CA 1
ATOM 710 C C . LEU A 1 90 ? -3.373 -6.459 -4.958 1.00 86.19 90 LEU A C 1
ATOM 712 O O . LEU A 1 90 ? -4.049 -5.449 -5.161 1.00 86.19 90 LEU A O 1
ATOM 716 N N . VAL A 1 91 ? -2.347 -6.815 -5.720 1.00 87.88 91 VAL A N 1
ATOM 717 C CA . VAL A 1 91 ? -1.796 -6.062 -6.841 1.00 87.88 91 VAL A CA 1
ATOM 718 C C . VAL A 1 91 ? -1.068 -7.043 -7.755 1.00 87.88 91 VAL A C 1
ATOM 720 O O . VAL A 1 91 ? -0.401 -7.961 -7.285 1.00 87.88 91 VAL A O 1
ATOM 723 N N . THR A 1 92 ? -1.207 -6.862 -9.061 1.00 88.06 92 THR A N 1
ATOM 724 C CA . THR A 1 92 ? -0.724 -7.765 -10.103 1.00 88.06 92 THR A CA 1
ATOM 725 C C . THR A 1 92 ? 0.212 -7.041 -11.077 1.00 88.06 92 THR A C 1
ATOM 727 O O . THR A 1 92 ? 0.132 -5.816 -11.232 1.00 88.06 92 THR A O 1
ATOM 730 N N . PRO A 1 93 ? 1.055 -7.775 -11.825 1.00 85.69 93 PRO A N 1
ATOM 731 C CA . PRO A 1 93 ? 1.870 -7.198 -12.896 1.00 85.69 93 PRO A CA 1
ATOM 732 C C . PRO A 1 93 ? 1.074 -6.507 -14.017 1.00 85.69 93 PRO A C 1
ATOM 734 O O . PRO A 1 93 ? 1.649 -5.740 -14.789 1.00 85.69 93 PRO A O 1
ATOM 737 N N . HIS A 1 94 ? -0.230 -6.768 -14.128 1.00 85.94 94 HIS A N 1
ATOM 738 C CA . HIS A 1 94 ? -1.101 -6.179 -15.148 1.00 85.94 94 HIS A CA 1
ATOM 739 C C . HIS A 1 94 ? -1.760 -4.873 -14.700 1.00 85.94 94 HIS A C 1
ATOM 741 O O . HIS A 1 94 ? -2.374 -4.186 -15.516 1.00 85.94 94 HIS A O 1
ATOM 747 N N . ASP A 1 95 ? -1.609 -4.509 -13.428 1.00 86.50 95 ASP A N 1
ATOM 748 C CA . ASP A 1 95 ? -2.182 -3.285 -12.891 1.00 86.50 95 ASP A CA 1
ATOM 749 C C . ASP A 1 95 ? -1.445 -2.043 -13.408 1.00 86.50 95 ASP A C 1
ATOM 751 O O . ASP A 1 95 ? -0.313 -2.114 -13.906 1.00 86.50 95 ASP A O 1
ATOM 755 N N . SER A 1 96 ? -2.083 -0.881 -13.278 1.00 88.50 96 SER A N 1
ATOM 756 C CA . SER A 1 96 ? -1.556 0.389 -13.773 1.00 88.50 96 SER A CA 1
ATOM 757 C C . SER A 1 96 ? -0.169 0.686 -13.202 1.00 88.50 96 SER A C 1
ATOM 759 O O . SER A 1 96 ? 0.035 0.715 -11.988 1.00 88.50 96 SER A O 1
ATOM 761 N N . ARG A 1 97 ? 0.800 0.912 -14.100 1.00 90.50 97 ARG A N 1
ATOM 762 C CA . ARG A 1 97 ? 2.182 1.267 -13.743 1.00 90.50 97 ARG A CA 1
ATOM 763 C C . ARG A 1 97 ? 2.236 2.694 -13.204 1.00 90.50 97 ARG A C 1
ATOM 765 O O . ARG A 1 97 ? 1.745 3.607 -13.864 1.00 90.50 97 ARG A O 1
ATOM 772 N N . ILE A 1 98 ? 2.897 2.855 -12.063 1.00 91.38 98 ILE A N 1
ATOM 773 C CA . ILE A 1 98 ? 3.286 4.132 -11.466 1.00 91.38 98 ILE A CA 1
ATOM 774 C C . ILE A 1 98 ? 4.725 4.390 -11.905 1.00 91.38 98 ILE A C 1
ATOM 776 O O . ILE A 1 98 ? 5.615 3.598 -11.600 1.00 91.38 98 ILE A O 1
ATOM 780 N N . ARG A 1 99 ? 4.955 5.452 -12.678 1.00 89.81 99 ARG A N 1
ATOM 781 C CA . ARG A 1 99 ? 6.272 5.737 -13.274 1.00 89.81 99 ARG A CA 1
ATOM 782 C C . ARG A 1 99 ? 7.069 6.780 -12.499 1.00 89.81 99 ARG A C 1
ATOM 784 O O . ARG A 1 99 ? 8.260 6.934 -12.744 1.00 89.81 99 ARG A O 1
ATOM 791 N N . ASN A 1 100 ? 6.414 7.544 -11.636 1.00 87.81 100 ASN A N 1
ATOM 792 C CA . ASN A 1 100 ? 7.015 8.653 -10.907 1.00 87.81 100 ASN A CA 1
ATOM 793 C C . ASN A 1 100 ? 6.106 9.088 -9.745 1.00 87.81 100 ASN A C 1
ATOM 795 O O . ASN A 1 100 ? 4.983 8.600 -9.583 1.00 87.81 100 ASN A O 1
ATOM 799 N N . SER A 1 101 ? 6.587 10.051 -8.961 1.00 89.44 101 SER A N 1
ATOM 800 C CA . SER A 1 101 ? 5.843 10.640 -7.846 1.00 89.44 101 SER A CA 1
ATOM 801 C C . SER A 1 101 ? 4.549 11.354 -8.260 1.00 89.44 101 SER A C 1
ATOM 803 O O . SER A 1 101 ? 3.672 11.503 -7.418 1.00 89.44 101 SER A O 1
ATOM 805 N N . ASP A 1 102 ? 4.391 11.800 -9.510 1.00 88.88 102 ASP A N 1
ATOM 806 C CA . ASP A 1 102 ? 3.149 12.440 -9.968 1.00 88.88 102 ASP A CA 1
ATOM 807 C C . ASP A 1 102 ? 2.062 11.410 -10.299 1.00 88.88 102 ASP A C 1
ATOM 809 O O . ASP A 1 102 ? 0.909 11.602 -9.914 1.00 88.88 102 ASP A O 1
ATOM 813 N N . ASP A 1 103 ? 2.418 10.277 -10.910 1.00 90.06 103 ASP A N 1
ATOM 814 C CA . ASP A 1 103 ? 1.513 9.130 -11.054 1.00 90.06 103 ASP A CA 1
ATOM 815 C C . ASP A 1 103 ? 1.033 8.658 -9.674 1.00 90.06 103 ASP A C 1
ATOM 817 O O . ASP A 1 103 ? -0.151 8.372 -9.482 1.00 90.06 103 ASP A O 1
ATOM 821 N N . LEU A 1 104 ? 1.941 8.630 -8.691 1.00 88.19 104 LEU A N 1
ATOM 822 C CA . LEU A 1 104 ? 1.622 8.211 -7.330 1.00 88.19 104 LEU A CA 1
ATOM 823 C C . LEU A 1 104 ? 0.589 9.129 -6.655 1.00 88.19 104 LEU A C 1
ATOM 825 O O . LEU A 1 104 ? -0.329 8.619 -6.011 1.00 88.19 104 LEU A O 1
ATOM 829 N N . LYS A 1 105 ? 0.679 10.457 -6.838 1.00 87.75 105 LYS A N 1
ATOM 830 C CA . LYS A 1 105 ? -0.305 11.423 -6.299 1.00 87.75 105 LYS A CA 1
ATOM 831 C C . LYS A 1 105 ? -1.731 11.115 -6.748 1.00 87.75 105 LYS A C 1
ATOM 833 O O . LYS A 1 105 ? -2.675 11.417 -6.023 1.00 87.75 105 LYS A O 1
ATOM 838 N N . ASN A 1 106 ? -1.876 10.531 -7.935 1.00 86.38 106 ASN A N 1
ATOM 839 C CA . ASN A 1 106 ? -3.167 10.205 -8.528 1.00 86.38 106 ASN A CA 1
ATOM 840 C C . ASN A 1 106 ? -3.731 8.863 -8.043 1.00 86.38 106 ASN A C 1
ATOM 842 O O . ASN A 1 106 ? -4.874 8.536 -8.360 1.00 86.38 106 ASN A O 1
ATOM 846 N N . VAL A 1 107 ? -2.969 8.073 -7.279 1.00 87.06 107 VAL A N 1
ATOM 847 C CA . VAL A 1 107 ? -3.494 6.850 -6.670 1.00 87.06 107 VAL A CA 1
ATOM 848 C C . VAL A 1 107 ? -4.386 7.234 -5.484 1.00 87.06 107 VAL A C 1
ATOM 850 O O . VAL A 1 107 ? -3.915 7.909 -4.563 1.00 87.06 107 VAL A O 1
ATOM 853 N N . PRO A 1 108 ? -5.661 6.801 -5.436 1.00 86.75 108 PRO A N 1
ATOM 854 C CA . PRO A 1 108 ? -6.532 7.145 -4.318 1.00 86.75 108 PRO A CA 1
ATOM 855 C C . PRO A 1 108 ? -6.096 6.453 -3.013 1.00 86.75 108 PRO A C 1
ATOM 857 O O . PRO A 1 108 ? -5.650 5.297 -3.046 1.00 86.75 108 PRO A O 1
ATOM 860 N N . PRO A 1 109 ? -6.254 7.098 -1.843 1.00 90.62 109 PRO A N 1
ATOM 861 C CA . PRO A 1 109 ? -5.987 6.467 -0.551 1.00 90.62 109 PRO A CA 1
ATOM 862 C C . PRO A 1 109 ? -6.786 5.168 -0.358 1.00 90.62 109 PRO A C 1
ATOM 864 O O . PRO A 1 109 ? -7.911 5.031 -0.842 1.00 90.62 109 PRO A O 1
ATOM 867 N N . GLY A 1 110 ? -6.204 4.211 0.360 1.00 89.62 110 GLY A N 1
ATOM 868 C CA . GLY A 1 110 ? -6.775 2.890 0.630 1.00 89.62 110 GLY A CA 1
ATOM 869 C C . GLY A 1 110 ? -6.492 1.838 -0.446 1.00 89.62 110 GLY A C 1
ATOM 870 O O . GLY A 1 110 ? -6.906 0.692 -0.287 1.00 89.62 110 GLY A O 1
ATOM 871 N N . HIS A 1 111 ? -5.781 2.197 -1.518 1.00 88.44 111 HIS A N 1
ATOM 872 C CA . HIS A 1 111 ? -5.339 1.242 -2.534 1.00 88.44 111 HIS A CA 1
ATOM 873 C C . HIS A 1 111 ? -4.015 0.580 -2.147 1.00 88.44 111 HIS A C 1
ATOM 875 O O . HIS A 1 111 ? -3.144 1.217 -1.555 1.00 88.44 111 HIS A O 1
ATOM 881 N N . ALA A 1 112 ? -3.850 -0.690 -2.517 1.00 92.56 112 ALA A N 1
ATOM 882 C CA . ALA A 1 112 ? -2.564 -1.366 -2.426 1.00 92.56 112 ALA A CA 1
ATOM 883 C C . ALA A 1 112 ? -1.614 -0.856 -3.523 1.00 92.56 112 ALA A C 1
ATOM 885 O O . ALA A 1 112 ? -2.004 -0.709 -4.685 1.00 92.56 112 ALA A O 1
ATOM 886 N N . LEU A 1 113 ? -0.369 -0.606 -3.135 1.00 93.88 113 LEU A N 1
ATOM 887 C CA . LEU A 1 113 ? 0.756 -0.294 -4.005 1.00 93.88 113 LEU A CA 1
ATOM 888 C C . LEU A 1 113 ? 1.664 -1.516 -4.037 1.00 93.88 113 LEU A C 1
ATOM 890 O O . LEU A 1 113 ? 2.155 -1.932 -2.991 1.00 93.88 113 LEU A O 1
ATOM 894 N N . GLY A 1 114 ? 1.874 -2.091 -5.213 1.00 93.69 114 GLY A N 1
ATOM 895 C CA . GLY A 1 114 ? 2.771 -3.220 -5.419 1.00 93.69 114 GLY A CA 1
ATOM 896 C C . GLY A 1 114 ? 4.070 -2.790 -6.059 1.00 93.69 114 GLY A C 1
ATOM 897 O O . GLY A 1 114 ? 4.066 -2.008 -7.003 1.00 93.69 114 GLY A O 1
ATOM 898 N N . PHE A 1 115 ? 5.167 -3.351 -5.584 1.00 93.06 115 PHE A N 1
ATOM 899 C CA . PHE A 1 115 ? 6.492 -3.209 -6.162 1.00 93.06 115 PHE A CA 1
ATOM 900 C C . PHE A 1 115 ? 6.907 -4.576 -6.684 1.00 93.06 115 PHE A C 1
ATOM 902 O O . PHE A 1 115 ? 6.818 -5.561 -5.953 1.00 93.06 115 PHE A O 1
ATOM 909 N N . PHE A 1 116 ? 7.325 -4.649 -7.943 1.00 91.25 116 PHE A N 1
ATOM 910 C CA . PHE A 1 116 ? 7.629 -5.909 -8.617 1.00 91.25 116 PHE A CA 1
ATOM 911 C C . PHE A 1 116 ? 9.047 -5.888 -9.142 1.00 91.25 116 PHE A C 1
ATOM 913 O O . PHE A 1 116 ? 9.396 -4.978 -9.889 1.00 91.25 116 PHE A O 1
ATOM 920 N N . ARG A 1 117 ? 9.824 -6.912 -8.809 1.00 87.44 117 ARG A N 1
ATOM 921 C CA . ARG A 1 117 ? 11.130 -7.149 -9.408 1.00 87.44 117 ARG A CA 1
ATOM 922 C C . ARG A 1 117 ? 10.944 -7.688 -10.819 1.00 87.44 117 ARG A C 1
ATOM 924 O O . ARG A 1 117 ? 10.188 -8.639 -11.022 1.00 87.44 117 ARG A O 1
ATOM 931 N N . ILE A 1 118 ? 11.632 -7.091 -11.781 1.00 81.31 118 ILE A N 1
ATOM 932 C CA . ILE A 1 118 ? 11.720 -7.609 -13.141 1.00 81.31 118 ILE A CA 1
ATOM 933 C C . ILE A 1 118 ? 12.906 -8.564 -13.223 1.00 81.31 118 ILE A C 1
ATOM 935 O O . ILE A 1 118 ? 14.050 -8.195 -12.964 1.00 81.31 118 ILE A O 1
ATOM 939 N N . GLU A 1 119 ? 12.618 -9.798 -13.607 1.00 76.00 119 GLU A N 1
ATOM 940 C CA . GLU A 1 119 ? 13.608 -10.833 -13.849 1.00 76.00 119 GLU A CA 1
ATOM 941 C C . GLU A 1 119 ? 13.626 -11.164 -15.342 1.00 76.00 119 GLU A C 1
ATOM 943 O O . GLU A 1 119 ? 12.607 -11.535 -15.937 1.00 76.00 119 GLU A O 1
ATOM 948 N N . HIS A 1 120 ? 14.798 -11.015 -15.954 1.00 73.44 120 HIS A N 1
ATOM 949 C CA . HIS A 1 120 ? 15.035 -11.383 -17.343 1.00 73.44 120 HIS A CA 1
ATOM 950 C C . HIS A 1 120 ? 15.634 -12.784 -17.392 1.00 73.44 120 HIS A C 1
ATOM 952 O O . HIS A 1 120 ? 16.703 -13.022 -16.830 1.00 73.44 120 HIS A O 1
ATOM 958 N N . PHE A 1 121 ? 14.983 -13.696 -18.108 1.00 69.25 121 PHE A N 1
ATOM 959 C CA . PHE A 1 121 ? 15.507 -15.039 -18.325 1.00 69.25 121 PHE A CA 1
ATOM 960 C C . PHE A 1 121 ? 15.695 -15.287 -19.817 1.00 69.25 121 PHE A C 1
ATOM 962 O O . PHE A 1 121 ? 14.765 -15.161 -20.618 1.00 69.25 121 PHE A O 1
ATOM 969 N N . ALA A 1 122 ? 16.919 -15.654 -20.192 1.00 59.31 122 ALA A N 1
ATOM 970 C CA . ALA A 1 122 ? 17.232 -16.114 -21.534 1.00 59.31 122 ALA A CA 1
ATOM 971 C C . ALA A 1 122 ? 16.806 -17.582 -21.662 1.00 59.31 122 ALA A C 1
ATOM 973 O O . ALA A 1 122 ? 17.589 -18.493 -21.410 1.00 59.31 122 ALA A O 1
ATOM 974 N N . ALA A 1 123 ? 15.551 -17.817 -22.036 1.00 51.22 123 ALA A N 1
ATOM 975 C CA . ALA A 1 123 ? 15.096 -19.134 -22.460 1.00 51.22 123 ALA A CA 1
ATOM 976 C C . ALA A 1 123 ? 14.900 -19.091 -23.979 1.00 51.22 123 ALA A C 1
ATOM 978 O O . ALA A 1 123 ? 13.851 -18.664 -24.443 1.00 51.22 123 ALA A O 1
ATOM 979 N N . SER A 1 124 ? 15.947 -19.485 -24.722 1.00 55.31 124 SER A N 1
ATOM 980 C CA . SER A 1 124 ? 16.002 -19.656 -26.191 1.00 55.31 124 SER A CA 1
ATOM 981 C C . SER A 1 124 ? 15.434 -18.507 -27.038 1.00 55.31 124 SER A C 1
ATOM 983 O O . SER A 1 124 ? 14.225 -18.390 -27.147 1.00 55.31 124 SER A O 1
ATOM 985 N N . ASN A 1 125 ? 16.279 -17.726 -27.723 1.00 54.78 125 ASN A N 1
ATOM 986 C CA . ASN A 1 125 ? 15.958 -16.731 -28.778 1.00 54.78 125 ASN A CA 1
ATOM 987 C C . ASN A 1 125 ? 14.833 -15.695 -28.508 1.00 54.78 125 ASN A C 1
ATOM 989 O O . ASN A 1 125 ? 14.645 -14.785 -29.310 1.00 54.78 125 ASN A O 1
ATOM 993 N N . ALA A 1 126 ? 14.132 -15.782 -27.382 1.00 56.12 126 ALA A N 1
ATOM 994 C CA . ALA A 1 126 ? 13.097 -14.896 -26.898 1.00 56.12 126 ALA A CA 1
ATOM 995 C C . ALA A 1 126 ? 13.488 -14.485 -25.475 1.00 56.12 126 ALA A C 1
ATOM 997 O O . ALA A 1 126 ? 13.752 -15.325 -24.611 1.00 56.12 126 ALA A O 1
ATOM 998 N N . SER A 1 127 ? 13.569 -13.180 -25.230 1.00 58.50 127 SER A N 1
ATOM 999 C CA . SER A 1 127 ? 13.711 -12.664 -23.875 1.00 58.50 127 SER A CA 1
ATOM 1000 C C . SER A 1 127 ? 12.376 -12.839 -23.154 1.00 58.50 127 SER A C 1
ATOM 1002 O O . SER A 1 127 ? 11.388 -12.185 -23.481 1.00 58.50 127 SER A O 1
ATOM 1004 N N . ASN A 1 128 ? 12.336 -13.730 -22.164 1.00 67.62 128 ASN A N 1
ATOM 1005 C CA . ASN A 1 128 ? 11.182 -13.838 -21.283 1.00 67.62 128 ASN A CA 1
ATOM 1006 C C . ASN A 1 128 ? 11.390 -12.918 -20.082 1.00 67.62 128 ASN A C 1
ATOM 1008 O O . ASN A 1 128 ? 12.449 -12.926 -19.449 1.00 67.62 128 ASN A O 1
ATOM 1012 N N . VAL A 1 129 ? 10.369 -12.117 -19.786 1.00 73.38 129 VAL A N 1
ATOM 1013 C CA . VAL A 1 129 ? 10.346 -11.202 -18.646 1.00 73.38 129 VAL A CA 1
ATOM 1014 C C . VAL A 1 129 ? 9.329 -11.712 -17.639 1.00 73.38 129 VAL A C 1
ATOM 1016 O O . VAL A 1 129 ? 8.150 -11.857 -17.963 1.00 73.38 129 VAL A O 1
ATOM 1019 N N . ARG A 1 130 ? 9.775 -11.958 -16.408 1.00 80.50 130 ARG A N 1
ATOM 1020 C CA . ARG A 1 130 ? 8.904 -12.257 -15.270 1.00 80.50 130 ARG A CA 1
ATOM 1021 C C . ARG A 1 130 ? 8.875 -11.056 -14.335 1.00 80.50 130 ARG A C 1
ATOM 1023 O O . ARG A 1 130 ? 9.902 -10.442 -14.076 1.00 80.50 130 ARG A O 1
ATOM 1030 N N . MET A 1 131 ? 7.694 -10.737 -13.817 1.00 85.62 131 MET A N 1
ATOM 1031 C CA . MET A 1 131 ? 7.529 -9.772 -12.731 1.00 85.62 131 MET A CA 1
ATOM 1032 C C . MET A 1 131 ? 7.156 -10.524 -11.459 1.00 85.62 131 MET A C 1
ATOM 1034 O O . MET A 1 131 ? 6.089 -11.136 -11.404 1.00 85.62 131 MET A O 1
ATOM 1038 N N . ASP A 1 132 ? 8.027 -10.482 -10.456 1.00 86.69 132 ASP A N 1
ATOM 1039 C CA . ASP A 1 132 ? 7.796 -11.113 -9.158 1.00 86.69 132 ASP A CA 1
ATOM 1040 C C . ASP A 1 132 ? 7.448 -10.043 -8.103 1.00 86.69 132 ASP A C 1
ATOM 1042 O O . ASP A 1 132 ? 8.190 -9.066 -7.969 1.00 86.69 132 ASP A O 1
ATOM 1046 N N . PRO A 1 133 ? 6.320 -10.161 -7.374 1.00 87.81 133 PRO A N 1
ATOM 1047 C CA . PRO A 1 133 ? 5.955 -9.243 -6.309 1.00 87.81 133 PRO A CA 1
ATOM 1048 C C . PRO A 1 133 ? 7.036 -9.243 -5.240 1.00 87.81 133 PRO A C 1
ATOM 1050 O O . PRO A 1 133 ? 7.355 -10.271 -4.640 1.00 87.81 133 PRO A O 1
ATOM 1053 N N . PHE A 1 134 ? 7.574 -8.059 -5.014 1.00 86.25 134 PHE A N 1
ATOM 1054 C CA . PHE A 1 134 ? 8.712 -7.813 -4.155 1.00 86.25 134 PHE A CA 1
ATOM 1055 C C . PHE A 1 134 ? 8.286 -7.107 -2.862 1.00 86.25 134 PHE A C 1
ATOM 1057 O O . PHE A 1 134 ? 8.738 -7.482 -1.785 1.00 86.25 134 PHE A O 1
ATOM 1064 N N . HIS A 1 135 ? 7.360 -6.145 -2.943 1.00 93.94 135 HIS A N 1
ATOM 1065 C CA . HIS A 1 135 ? 6.833 -5.439 -1.771 1.00 93.94 135 HIS A CA 1
ATOM 1066 C C . HIS A 1 135 ? 5.400 -4.958 -1.984 1.00 93.94 135 HIS A C 1
ATOM 1068 O O . HIS A 1 135 ? 5.002 -4.698 -3.119 1.00 93.94 135 HIS A O 1
ATOM 1074 N N . VAL A 1 136 ? 4.632 -4.793 -0.903 1.00 94.25 136 VAL A N 1
ATOM 1075 C CA . VAL A 1 136 ? 3.293 -4.187 -0.957 1.00 94.25 136 VAL A CA 1
ATOM 1076 C C . VAL A 1 136 ? 3.106 -3.201 0.193 1.00 94.25 136 VAL A C 1
ATOM 1078 O O . VAL A 1 136 ? 3.434 -3.504 1.337 1.00 94.25 136 VAL A O 1
ATOM 1081 N N . MET A 1 137 ? 2.542 -2.033 -0.112 1.00 96.44 137 MET A N 1
ATOM 1082 C CA . MET A 1 137 ? 2.186 -0.995 0.862 1.00 96.44 137 MET A CA 1
ATOM 1083 C C . MET A 1 137 ? 0.731 -0.550 0.678 1.00 96.44 137 MET A C 1
ATOM 1085 O O . MET A 1 137 ? 0.160 -0.692 -0.402 1.00 96.44 137 MET A O 1
ATOM 1089 N N . LEU A 1 138 ? 0.119 0.015 1.718 1.00 96.12 138 LEU A N 1
ATOM 1090 C CA . LEU A 1 138 ? -1.198 0.647 1.643 1.00 96.12 138 LEU A CA 1
ATOM 1091 C C . LEU A 1 138 ? -1.031 2.145 1.392 1.00 96.12 138 LEU A C 1
ATOM 1093 O O . LEU A 1 138 ? -0.504 2.851 2.246 1.00 96.12 138 LEU A O 1
ATOM 1097 N N . ASN A 1 139 ? -1.519 2.656 0.264 1.00 95.56 139 ASN A N 1
ATOM 1098 C CA . ASN A 1 139 ? -1.525 4.092 -0.004 1.00 95.56 139 ASN A CA 1
ATOM 1099 C C . ASN A 1 139 ? -2.385 4.828 1.032 1.00 95.56 139 ASN A C 1
ATOM 1101 O O . ASN A 1 139 ? -3.571 4.531 1.189 1.00 95.56 139 ASN A O 1
ATOM 1105 N N . THR A 1 140 ? -1.819 5.822 1.705 1.00 95.38 140 THR A N 1
ATOM 1106 C CA . THR A 1 140 ? -2.508 6.617 2.729 1.00 95.38 140 THR A CA 1
ATOM 1107 C C . THR A 1 140 ? -2.802 8.053 2.286 1.00 95.38 140 THR A C 1
ATOM 1109 O O . THR A 1 140 ? -3.425 8.814 3.040 1.00 95.38 140 THR A O 1
ATOM 1112 N N . GLY A 1 141 ? -2.430 8.389 1.045 1.00 90.94 141 GLY A N 1
ATOM 1113 C CA . GLY A 1 141 ? -2.687 9.669 0.390 1.00 90.94 141 GLY A CA 1
ATOM 1114 C C . GLY A 1 141 ? -1.528 10.656 0.486 1.00 90.94 141 GLY A C 1
ATOM 1115 O O . GLY A 1 141 ? -0.666 10.546 1.351 1.00 90.94 141 GLY A O 1
ATOM 1116 N N . GLY A 1 142 ? -1.515 11.643 -0.415 1.00 88.44 142 GLY A N 1
ATOM 1117 C CA . GLY A 1 142 ? -0.505 12.707 -0.413 1.00 88.44 142 GLY A CA 1
ATOM 1118 C C . GLY A 1 142 ? 0.923 12.182 -0.571 1.00 88.44 142 GLY A C 1
ATOM 1119 O O . GLY A 1 142 ? 1.801 12.611 0.168 1.00 88.44 142 GLY A O 1
ATOM 1120 N N . ASN A 1 143 ? 1.132 11.230 -1.489 1.00 92.44 143 ASN A N 1
ATOM 1121 C CA . ASN A 1 143 ? 2.390 10.495 -1.687 1.00 92.44 143 ASN A CA 1
ATOM 1122 C C . ASN A 1 143 ? 2.858 9.645 -0.506 1.00 92.44 143 ASN A C 1
ATOM 1124 O O . ASN A 1 143 ? 3.989 9.173 -0.515 1.00 92.44 143 ASN A O 1
ATOM 1128 N N . LYS A 1 144 ? 2.011 9.399 0.492 1.00 95.69 144 LYS A N 1
ATOM 1129 C CA . LYS A 1 144 ? 2.363 8.538 1.618 1.00 95.69 144 LYS A CA 1
ATOM 1130 C C . LYS A 1 144 ? 1.779 7.149 1.464 1.00 95.69 144 LYS A C 1
ATOM 1132 O O . LYS A 1 144 ? 0.689 6.970 0.919 1.00 95.69 144 LYS A O 1
ATOM 1137 N N . ALA A 1 145 ? 2.492 6.168 1.992 1.00 96.94 145 ALA A N 1
ATOM 1138 C CA . ALA A 1 145 ? 1.977 4.823 2.150 1.00 96.94 145 ALA A CA 1
ATOM 1139 C C . ALA A 1 145 ? 2.450 4.218 3.466 1.00 96.94 145 ALA A C 1
ATOM 1141 O O . ALA A 1 145 ? 3.546 4.519 3.940 1.00 96.94 145 ALA A O 1
ATOM 1142 N N . ALA A 1 146 ? 1.619 3.350 4.033 1.00 97.56 146 ALA A N 1
ATOM 1143 C CA . ALA A 1 146 ? 1.939 2.585 5.220 1.00 97.56 146 ALA A CA 1
ATOM 1144 C C . ALA A 1 146 ? 2.307 1.141 4.858 1.00 97.56 146 ALA A C 1
ATOM 1146 O O . ALA A 1 146 ? 1.641 0.513 4.031 1.00 97.56 146 ALA A O 1
ATOM 1147 N N . GLY A 1 147 ? 3.367 0.618 5.462 1.00 96.31 147 GLY A N 1
ATOM 1148 C CA . GLY A 1 147 ? 3.897 -0.711 5.170 1.00 96.31 147 GLY A CA 1
ATOM 1149 C C . GLY A 1 147 ? 4.795 -1.228 6.290 1.00 96.31 147 GLY A C 1
ATOM 1150 O O . GLY A 1 147 ? 5.243 -0.455 7.136 1.00 96.31 147 GLY A O 1
ATOM 1151 N N . ASN A 1 148 ? 5.047 -2.537 6.292 1.00 94.88 148 ASN A N 1
ATOM 1152 C CA . ASN A 1 148 ? 6.072 -3.176 7.122 1.00 94.88 148 ASN A CA 1
ATOM 1153 C C . ASN A 1 148 ? 7.247 -3.585 6.236 1.00 94.88 148 ASN A C 1
ATOM 1155 O O . ASN A 1 148 ? 6.978 -4.040 5.128 1.00 94.88 148 ASN A O 1
ATOM 1159 N N . LYS A 1 149 ? 8.488 -3.544 6.742 1.00 89.56 149 LYS A N 1
ATOM 1160 C CA . LYS A 1 149 ? 9.720 -3.902 6.000 1.00 89.56 149 LYS A CA 1
ATOM 1161 C C . LYS A 1 149 ? 9.978 -2.976 4.810 1.00 89.56 149 LYS A C 1
ATOM 1163 O O . LYS A 1 149 ? 10.154 -3.415 3.676 1.00 89.56 149 LYS A O 1
ATOM 1168 N N . ASN A 1 150 ? 9.863 -1.674 5.041 1.00 87.38 150 ASN A N 1
ATOM 1169 C CA . ASN A 1 150 ? 9.871 -0.700 3.951 1.00 87.38 150 ASN A CA 1
ATOM 1170 C C . ASN A 1 150 ? 11.273 -0.509 3.349 1.00 87.38 150 ASN A C 1
ATOM 1172 O O . ASN A 1 150 ? 11.385 -0.078 2.198 1.00 87.38 150 ASN A O 1
ATOM 1176 N N . ASP A 1 151 ? 12.327 -0.898 4.072 1.00 86.06 151 ASP A N 1
ATOM 1177 C CA . ASP A 1 151 ? 13.707 -0.925 3.576 1.00 86.06 151 ASP A CA 1
ATOM 1178 C C . ASP A 1 151 ? 13.857 -1.677 2.243 1.00 86.06 151 ASP A C 1
ATOM 1180 O O . ASP A 1 151 ? 14.704 -1.313 1.427 1.00 86.06 151 ASP A O 1
ATOM 1184 N N . CYS A 1 152 ? 12.978 -2.650 1.976 1.00 86.00 152 CYS A N 1
ATOM 1185 C CA . CYS A 1 152 ? 12.901 -3.389 0.724 1.00 86.00 152 CYS A CA 1
ATOM 1186 C C . CYS A 1 152 ? 12.817 -2.436 -0.476 1.00 86.00 152 CYS A C 1
ATOM 1188 O O . CYS A 1 152 ? 13.495 -2.650 -1.473 1.00 86.00 152 CYS A O 1
ATOM 1190 N N . VAL A 1 153 ? 12.048 -1.347 -0.382 1.00 87.06 153 VAL A N 1
ATOM 1191 C CA . VAL A 1 153 ? 11.928 -0.341 -1.456 1.00 87.06 153 VAL A CA 1
ATOM 1192 C C . VAL A 1 153 ? 12.892 0.838 -1.288 1.00 87.06 153 VAL A C 1
ATOM 1194 O O . VAL A 1 153 ? 12.777 1.842 -1.989 1.00 87.06 153 VAL A O 1
ATOM 1197 N N . GLY A 1 154 ? 13.851 0.724 -0.367 1.00 85.06 154 GLY A N 1
ATOM 1198 C CA . GLY A 1 154 ? 14.857 1.742 -0.084 1.00 85.06 154 GLY A CA 1
ATOM 1199 C C . GLY A 1 154 ? 14.389 2.891 0.797 1.00 85.06 154 GLY A C 1
ATOM 1200 O O . GLY A 1 154 ? 15.021 3.947 0.768 1.00 85.06 154 GLY A O 1
ATOM 1201 N N . LEU A 1 155 ? 13.303 2.714 1.558 1.00 86.62 155 LEU A N 1
ATOM 1202 C CA . LEU A 1 155 ? 12.773 3.728 2.472 1.00 86.62 155 LEU A CA 1
ATOM 1203 C C . LEU A 1 155 ? 12.411 3.132 3.829 1.00 86.62 155 LEU A C 1
ATOM 1205 O O . LEU A 1 155 ? 11.637 2.195 3.892 1.00 86.62 155 LEU A O 1
ATOM 1209 N N . GLY A 1 156 ? 12.831 3.759 4.924 1.00 87.50 156 GLY A N 1
ATOM 1210 C CA . GLY A 1 156 ? 12.439 3.322 6.266 1.00 87.50 156 GLY A CA 1
ATOM 1211 C C . GLY A 1 156 ? 13.134 2.042 6.724 1.00 87.50 156 GLY A C 1
ATOM 1212 O O . GLY A 1 156 ? 14.211 1.711 6.227 1.00 87.50 156 GLY A O 1
ATOM 1213 N N . ASP A 1 157 ? 12.523 1.362 7.693 1.00 86.38 157 ASP A N 1
ATOM 1214 C CA . ASP A 1 157 ? 13.197 0.315 8.463 1.00 86.38 157 ASP A CA 1
ATOM 1215 C C . ASP A 1 157 ? 12.863 -1.108 7.976 1.00 86.38 157 ASP A C 1
ATOM 1217 O O . ASP A 1 157 ? 11.811 -1.379 7.382 1.00 86.38 157 ASP A O 1
ATOM 1221 N N . MET A 1 158 ? 13.772 -2.046 8.275 1.00 84.19 158 MET A N 1
ATOM 1222 C CA . MET A 1 158 ? 13.634 -3.482 7.973 1.00 84.19 158 MET A CA 1
ATOM 1223 C C . MET A 1 158 ? 12.515 -4.164 8.769 1.00 84.19 158 MET A C 1
ATOM 1225 O O . MET A 1 158 ? 11.984 -5.206 8.371 1.00 84.19 158 MET A O 1
ATOM 1229 N N . PHE A 1 159 ? 12.135 -3.580 9.903 1.00 85.62 159 PHE A N 1
ATOM 1230 C CA . PHE A 1 159 ? 11.075 -4.078 10.767 1.00 85.62 159 PHE A CA 1
ATOM 1231 C C . PHE A 1 159 ? 10.289 -2.913 11.352 1.00 85.62 159 PHE A C 1
ATOM 1233 O O . PHE A 1 159 ? 10.878 -1.947 11.824 1.00 85.62 159 PHE A O 1
ATOM 1240 N N . GLY A 1 160 ? 8.967 -3.052 11.390 1.00 92.44 160 GLY A N 1
ATOM 1241 C CA . GLY A 1 160 ? 8.076 -2.048 11.955 1.00 92.44 160 GLY A CA 1
ATOM 1242 C C . GLY A 1 160 ? 7.052 -1.573 10.936 1.00 92.44 160 GLY A C 1
ATOM 1243 O O . GLY A 1 160 ? 7.363 -1.374 9.764 1.00 92.44 160 GLY A O 1
ATOM 1244 N N . TRP A 1 161 ? 5.812 -1.405 11.388 1.00 96.75 161 TRP A N 1
ATOM 1245 C CA . TRP A 1 161 ? 4.757 -0.786 10.597 1.00 96.75 161 TRP A CA 1
ATOM 1246 C C . TRP A 1 161 ? 4.892 0.736 10.616 1.00 96.75 161 TRP A C 1
ATOM 1248 O O . TRP A 1 161 ? 4.735 1.375 11.657 1.00 96.75 161 TRP A O 1
ATOM 1258 N N . GLU A 1 162 ? 5.138 1.328 9.454 1.00 96.50 162 GLU A N 1
ATOM 1259 C CA . GLU A 1 162 ? 5.458 2.748 9.327 1.00 96.50 162 GLU A CA 1
ATOM 1260 C C . GLU A 1 162 ? 4.681 3.379 8.185 1.00 96.50 162 GLU A C 1
ATOM 1262 O O . GLU A 1 162 ? 4.424 2.726 7.177 1.00 96.50 162 GLU A O 1
ATOM 1267 N N . GLU A 1 163 ? 4.382 4.672 8.308 1.00 97.25 163 GLU A N 1
ATOM 1268 C CA . GLU A 1 163 ? 3.966 5.504 7.182 1.00 97.25 163 GLU A CA 1
ATOM 1269 C C . GLU A 1 163 ? 5.179 6.270 6.651 1.00 97.25 163 GLU A C 1
ATOM 1271 O O . GLU A 1 163 ? 5.847 6.989 7.397 1.00 97.25 163 GLU A O 1
ATOM 1276 N N . ARG A 1 164 ? 5.457 6.135 5.354 1.00 96.12 164 ARG A N 1
ATOM 1277 C CA . ARG A 1 164 ? 6.582 6.793 4.685 1.00 96.12 164 ARG A CA 1
ATOM 1278 C C . ARG A 1 164 ? 6.092 7.663 3.538 1.00 96.12 164 ARG A C 1
ATOM 1280 O O . ARG A 1 164 ? 5.118 7.337 2.861 1.00 96.12 164 ARG A O 1
ATOM 1287 N N . ASP A 1 165 ? 6.783 8.778 3.336 1.00 95.06 165 ASP A N 1
ATOM 1288 C CA . ASP A 1 165 ? 6.598 9.650 2.182 1.00 95.06 165 ASP A CA 1
ATOM 1289 C C . ASP A 1 165 ? 7.370 9.081 0.990 1.00 95.06 165 ASP A C 1
ATOM 1291 O O . ASP A 1 165 ? 8.597 9.133 0.921 1.00 95.06 165 ASP A O 1
ATOM 1295 N N . LEU A 1 166 ? 6.624 8.514 0.049 1.00 93.56 166 LEU A N 1
ATOM 1296 C CA . LEU A 1 166 ? 7.152 7.861 -1.139 1.00 93.56 166 LEU A CA 1
ATOM 1297 C C . LEU A 1 166 ? 7.622 8.854 -2.208 1.00 93.56 166 LEU A C 1
ATOM 1299 O O . LEU A 1 166 ? 8.199 8.428 -3.207 1.00 93.56 166 LEU A O 1
ATOM 1303 N N . SER A 1 167 ? 7.437 10.167 -2.022 1.00 90.50 167 SER A N 1
ATOM 1304 C CA . SER A 1 167 ? 8.101 11.152 -2.886 1.00 90.50 167 SER A CA 1
ATOM 1305 C C . SER A 1 167 ? 9.631 11.080 -2.787 1.00 90.50 167 SER A C 1
ATOM 1307 O O . SER A 1 167 ? 10.320 11.537 -3.695 1.00 90.50 167 SER A O 1
ATOM 1309 N N . GLN A 1 168 ? 10.143 10.447 -1.726 1.00 90.31 168 GLN A N 1
ATOM 1310 C CA . GLN A 1 168 ? 11.561 10.184 -1.483 1.00 90.31 168 GLN A CA 1
ATOM 1311 C C . GLN A 1 168 ? 12.086 8.940 -2.221 1.00 90.31 168 GLN A C 1
ATOM 1313 O O . GLN A 1 168 ? 13.291 8.684 -2.195 1.00 90.31 168 GLN A O 1
ATOM 1318 N N . LEU A 1 169 ? 11.216 8.159 -2.878 1.00 89.50 169 LEU A N 1
ATOM 1319 C CA . LEU A 1 169 ? 11.654 7.050 -3.724 1.00 89.50 169 LEU A CA 1
ATOM 1320 C C . LEU A 1 169 ? 12.556 7.570 -4.848 1.00 89.50 169 LEU A C 1
ATOM 1322 O O . LEU A 1 169 ? 12.277 8.585 -5.491 1.00 89.50 169 LEU A O 1
ATOM 1326 N N . LYS A 1 170 ? 13.627 6.828 -5.125 1.00 87.62 170 LYS A N 1
ATOM 1327 C CA . LYS A 1 170 ? 14.532 7.126 -6.234 1.00 87.62 170 LYS A CA 1
ATOM 1328 C C . LYS A 1 170 ? 13.948 6.548 -7.517 1.00 87.62 170 LYS A C 1
ATOM 1330 O O . LYS A 1 170 ? 13.974 5.337 -7.719 1.00 87.62 170 LYS A O 1
ATOM 1335 N N . TRP A 1 171 ? 13.419 7.411 -8.377 1.00 85.19 171 TRP A N 1
ATOM 1336 C CA . TRP A 1 171 ? 12.866 7.017 -9.671 1.00 85.19 171 TRP A CA 1
ATOM 1337 C C . TRP A 1 171 ? 13.920 7.107 -10.776 1.00 85.19 171 TRP A C 1
ATOM 1339 O O . TRP A 1 171 ? 14.608 8.118 -10.903 1.00 85.19 171 TRP A O 1
ATOM 1349 N N . TYR A 1 172 ? 14.001 6.082 -11.620 1.00 83.12 172 TYR A N 1
ATOM 1350 C CA . TYR A 1 172 ? 14.824 6.074 -12.827 1.00 83.12 172 TYR A CA 1
ATOM 1351 C C . TYR A 1 172 ? 14.064 5.389 -13.963 1.00 83.12 172 TYR A C 1
ATOM 1353 O O . TYR A 1 172 ? 13.632 4.251 -13.821 1.00 83.12 172 TYR A O 1
ATOM 1361 N N . GLN A 1 173 ? 13.850 6.100 -15.075 1.00 82.94 173 GLN A N 1
ATOM 1362 C CA . GLN A 1 173 ? 13.174 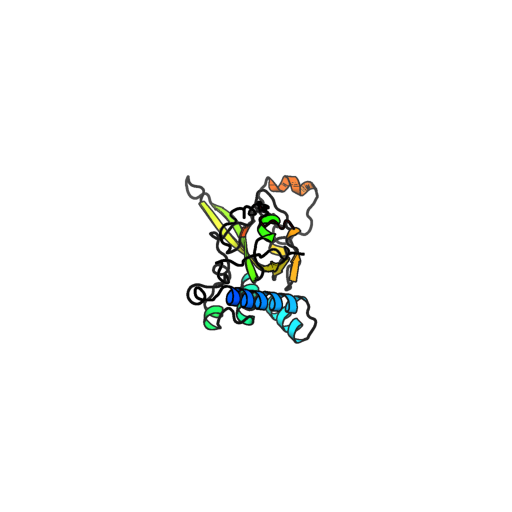5.581 -16.279 1.00 82.94 173 GLN A CA 1
ATOM 1363 C C . GLN A 1 173 ? 11.834 4.851 -16.020 1.00 82.94 173 GLN A C 1
ATOM 1365 O O . GLN A 1 173 ? 11.475 3.902 -16.710 1.00 82.94 173 GLN A O 1
ATOM 1370 N N . GLY A 1 174 ? 11.049 5.302 -15.036 1.00 81.94 174 GLY A N 1
ATOM 1371 C CA . GLY A 1 174 ? 9.764 4.671 -14.712 1.00 81.94 174 GLY A CA 1
ATOM 1372 C C . GLY A 1 174 ? 9.854 3.449 -13.792 1.00 81.94 174 GLY A C 1
ATOM 1373 O O . GLY A 1 174 ? 8.867 2.715 -13.671 1.00 81.94 174 GLY A O 1
ATOM 1374 N N . ALA A 1 175 ? 11.015 3.211 -13.184 1.00 84.81 175 ALA A N 1
ATOM 1375 C CA . ALA A 1 175 ? 11.270 2.198 -12.168 1.00 84.81 175 ALA A CA 1
ATOM 1376 C C . ALA A 1 175 ? 11.756 2.844 -10.860 1.00 84.81 175 ALA A C 1
ATOM 1378 O O . ALA A 1 175 ? 12.256 3.970 -10.853 1.00 84.81 175 ALA A O 1
ATOM 1379 N N . VAL A 1 176 ? 11.595 2.122 -9.758 1.00 86.31 176 VAL A N 1
ATOM 1380 C CA . VAL A 1 176 ? 12.136 2.448 -8.440 1.00 86.31 176 VAL A CA 1
ATOM 1381 C C . VAL A 1 176 ? 13.503 1.792 -8.307 1.00 86.31 176 VAL A C 1
ATOM 1383 O O . VAL A 1 176 ? 13.667 0.606 -8.584 1.00 86.31 176 VAL A O 1
ATOM 1386 N N . VAL A 1 177 ? 14.481 2.565 -7.855 1.00 82.62 177 VAL A N 1
ATOM 1387 C CA . VAL A 1 177 ? 15.812 2.079 -7.502 1.00 82.62 177 VAL A CA 1
ATOM 1388 C C . VAL A 1 177 ? 15.830 1.798 -6.004 1.00 82.62 177 VAL A C 1
ATOM 1390 O O . VAL A 1 177 ? 15.856 2.734 -5.202 1.00 82.62 177 VAL A O 1
ATOM 1393 N N . ALA A 1 178 ? 15.826 0.520 -5.629 1.00 72.38 178 ALA A N 1
ATOM 1394 C CA . ALA A 1 178 ? 15.973 0.091 -4.241 1.00 72.38 178 ALA A CA 1
ATOM 1395 C C . ALA A 1 178 ? 17.394 -0.438 -3.967 1.00 72.38 178 ALA A C 1
ATOM 1397 O O . ALA A 1 178 ? 18.033 -0.975 -4.877 1.00 72.38 178 ALA A O 1
ATOM 1398 N N . PRO A 1 179 ? 17.912 -0.291 -2.733 1.00 64.62 179 PRO A N 1
ATOM 1399 C CA . PRO A 1 179 ? 19.168 -0.902 -2.332 1.00 64.62 179 PRO A CA 1
ATOM 1400 C C . PRO A 1 179 ? 19.056 -2.426 -2.415 1.00 64.62 179 PRO A C 1
ATOM 1402 O O . PRO A 1 179 ? 18.045 -3.023 -2.043 1.00 64.62 179 PRO A O 1
ATOM 1405 N N . LYS A 1 180 ? 20.117 -3.069 -2.906 1.00 55.53 180 LYS A N 1
ATOM 1406 C CA . LYS A 1 180 ? 20.235 -4.527 -2.870 1.00 55.53 180 LYS A CA 1
ATOM 1407 C C . LYS A 1 180 ? 20.321 -4.923 -1.395 1.00 55.53 180 LYS A C 1
ATOM 1409 O O . LYS A 1 180 ? 21.151 -4.366 -0.684 1.00 55.53 180 LYS A O 1
ATOM 1414 N N . GLY A 1 181 ? 19.419 -5.796 -0.944 1.00 47.28 181 GLY A N 1
ATOM 1415 C CA . GLY A 1 181 ? 19.160 -6.046 0.477 1.00 47.28 181 GLY A CA 1
ATOM 1416 C C . GLY A 1 181 ? 20.407 -6.033 1.370 1.00 47.28 181 GLY A C 1
ATOM 1417 O O . GLY A 1 181 ? 21.340 -6.797 1.141 1.00 47.28 181 GLY A O 1
ATOM 1418 N N . GLY A 1 182 ? 20.380 -5.180 2.397 1.00 38.78 182 GLY A N 1
ATOM 1419 C CA . GLY 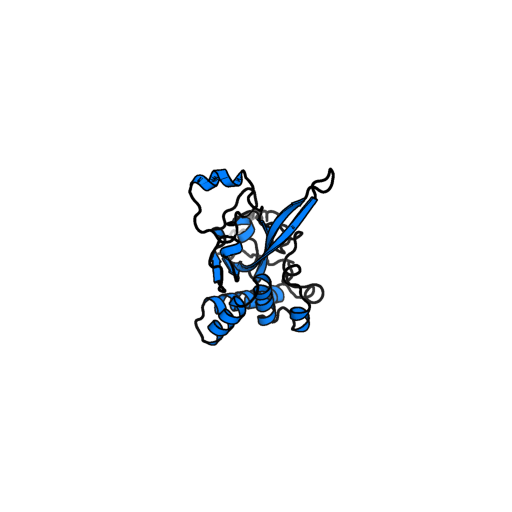A 1 182 ? 21.246 -5.280 3.572 1.00 38.78 182 GLY A CA 1
ATOM 1420 C C . GLY A 1 182 ? 22.434 -4.322 3.693 1.00 38.78 182 GLY A C 1
ATOM 1421 O O . GLY A 1 182 ? 22.837 -4.094 4.829 1.00 38.78 182 GLY A O 1
ATOM 1422 N N . ASP A 1 183 ? 22.969 -3.719 2.625 1.00 36.78 183 ASP A N 1
ATOM 1423 C CA . ASP A 1 183 ? 24.158 -2.853 2.761 1.00 36.78 183 ASP A CA 1
ATOM 1424 C C . ASP A 1 183 ? 23.835 -1.353 2.722 1.00 36.78 183 ASP A C 1
ATOM 1426 O O . ASP A 1 183 ? 23.505 -0.746 1.699 1.00 36.78 183 ASP A O 1
ATOM 1430 N N . VAL A 1 184 ? 23.955 -0.752 3.907 1.00 46.84 184 VAL A N 1
ATOM 1431 C CA . VAL A 1 184 ? 23.892 0.682 4.172 1.00 46.84 184 VAL A CA 1
ATOM 1432 C C . VAL A 1 184 ? 25.208 1.311 3.725 1.00 46.84 184 VAL A C 1
ATOM 1434 O O . VAL A 1 184 ? 26.205 1.219 4.428 1.00 46.84 184 VAL A O 1
ATOM 1437 N N . THR A 1 185 ? 25.220 1.938 2.549 1.00 38.56 185 THR A N 1
ATOM 1438 C CA . THR A 1 185 ? 25.932 3.191 2.208 1.00 38.56 185 THR A CA 1
ATOM 1439 C C . THR A 1 185 ? 25.864 3.387 0.695 1.00 38.56 185 THR A C 1
ATOM 1441 O O . THR A 1 185 ? 26.521 2.696 -0.077 1.00 38.56 185 THR A O 1
ATOM 1444 N N . VAL A 1 186 ? 25.059 4.347 0.236 1.00 41.78 186 VAL A N 1
ATOM 1445 C CA . VAL A 1 186 ? 25.079 4.739 -1.179 1.00 41.78 186 VAL A CA 1
ATOM 1446 C C . VAL A 1 186 ? 26.152 5.813 -1.340 1.00 41.78 186 VAL A C 1
ATOM 1448 O O . VAL A 1 186 ? 25.895 6.993 -1.114 1.00 41.78 186 VAL A O 1
ATOM 1451 N N . ASP A 1 187 ? 27.367 5.374 -1.666 1.00 38.25 187 ASP A N 1
ATOM 1452 C CA . ASP A 1 187 ? 28.484 6.210 -2.127 1.00 38.25 187 ASP A CA 1
ATOM 1453 C C . ASP A 1 187 ? 28.024 7.111 -3.300 1.00 38.25 187 ASP A C 1
ATOM 1455 O O . ASP A 1 187 ? 27.344 6.614 -4.198 1.00 38.25 187 ASP A O 1
ATOM 1459 N N . PRO A 1 188 ? 28.361 8.413 -3.353 1.00 42.09 188 PRO A N 1
ATOM 1460 C CA . PRO A 1 188 ? 28.109 9.274 -4.515 1.00 42.09 188 PRO A CA 1
ATOM 1461 C C . PRO A 1 188 ? 28.582 8.706 -5.870 1.00 42.09 188 PRO A C 1
ATOM 1463 O O . PRO A 1 188 ? 28.027 9.075 -6.905 1.00 42.09 188 PRO A O 1
ATOM 1466 N N . ALA A 1 189 ? 29.532 7.765 -5.885 1.00 42.66 189 ALA A N 1
ATOM 1467 C CA . ALA A 1 189 ? 29.947 7.021 -7.077 1.00 42.66 189 ALA A CA 1
ATOM 1468 C C . ALA A 1 189 ? 28.925 5.961 -7.569 1.00 42.66 189 ALA A C 1
ATOM 1470 O O . ALA A 1 189 ? 29.075 5.418 -8.663 1.00 42.66 189 ALA A O 1
ATOM 1471 N N . HIS A 1 190 ? 27.843 5.681 -6.826 1.00 42.34 190 HIS A N 1
ATOM 1472 C CA . HIS A 1 190 ? 26.798 4.714 -7.212 1.00 42.34 190 HIS A CA 1
ATOM 1473 C C . HIS A 1 190 ? 25.873 5.172 -8.354 1.00 42.34 190 HIS A C 1
ATOM 1475 O O . HIS A 1 190 ? 25.049 4.376 -8.809 1.00 42.34 190 HIS A O 1
ATOM 1481 N N . GLN A 1 191 ? 25.993 6.407 -8.858 1.00 44.28 191 GLN A N 1
ATOM 1482 C CA . GLN A 1 191 ? 25.284 6.805 -10.085 1.00 44.28 191 GLN A CA 1
ATOM 1483 C C . GLN A 1 191 ? 25.755 6.003 -11.310 1.00 44.28 191 GLN A C 1
ATOM 1485 O O . GLN A 1 191 ? 24.938 5.689 -12.173 1.00 44.28 191 GLN A O 1
ATOM 1490 N N . ASP A 1 192 ? 27.021 5.576 -11.333 1.00 43.78 192 ASP A N 1
ATOM 1491 C CA . ASP A 1 192 ? 27.581 4.760 -12.419 1.00 43.78 192 ASP A CA 1
ATOM 1492 C C . ASP A 1 192 ? 27.241 3.262 -12.274 1.00 43.78 192 ASP A C 1
ATOM 1494 O O . ASP A 1 192 ? 27.251 2.513 -13.252 1.00 43.78 192 ASP A O 1
ATOM 1498 N N . ALA A 1 193 ? 26.865 2.802 -11.074 1.00 38.88 193 ALA A N 1
ATOM 1499 C CA . ALA A 1 193 ? 26.559 1.395 -10.788 1.00 38.88 193 ALA A CA 1
ATOM 1500 C C . ALA A 1 193 ? 25.164 0.943 -11.271 1.00 38.88 193 ALA A C 1
ATOM 1502 O O . ALA A 1 193 ? 24.949 -0.252 -11.478 1.00 38.88 193 ALA A O 1
ATOM 1503 N N . LEU A 1 194 ? 24.242 1.872 -11.561 1.00 44.66 194 LEU A N 1
ATOM 1504 C CA . LEU A 1 194 ? 22.981 1.557 -12.256 1.00 44.66 194 LEU A CA 1
ATOM 1505 C C . LEU A 1 194 ? 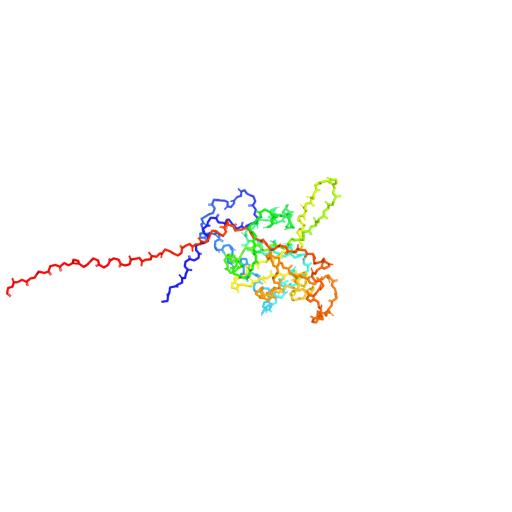23.204 1.074 -13.700 1.00 44.66 194 LEU A C 1
ATOM 1507 O O . LEU A 1 194 ? 22.296 0.509 -14.304 1.00 44.66 194 LEU A O 1
ATOM 1511 N N . SER A 1 195 ? 24.416 1.229 -14.246 1.00 42.66 195 SER A N 1
ATOM 1512 C CA . SER A 1 195 ? 24.799 0.625 -15.528 1.00 42.66 195 SER A CA 1
ATOM 1513 C C . SER A 1 195 ? 25.070 -0.886 -15.439 1.00 42.66 195 SER A C 1
ATOM 1515 O O . SER A 1 195 ? 25.095 -1.560 -16.467 1.00 42.66 195 SER A O 1
ATOM 1517 N N . LYS A 1 196 ? 25.252 -1.445 -14.230 1.00 42.34 196 LYS A N 1
ATOM 1518 C CA . LYS A 1 196 ? 25.662 -2.845 -14.001 1.00 42.34 196 LYS A CA 1
ATOM 1519 C C . LYS A 1 196 ? 24.639 -3.654 -13.190 1.00 42.34 196 LYS A C 1
ATOM 1521 O O . LYS A 1 196 ? 25.027 -4.464 -12.360 1.00 42.34 196 LYS A O 1
ATOM 1526 N N . PHE A 1 197 ? 23.351 -3.495 -13.501 1.00 50.28 197 PHE A N 1
ATOM 1527 C CA . PHE A 1 197 ? 22.197 -4.256 -12.975 1.00 50.28 197 PHE A CA 1
ATOM 1528 C C . PHE A 1 197 ? 21.586 -3.748 -11.653 1.00 50.28 197 PHE A C 1
ATOM 1530 O O . PHE A 1 197 ? 21.759 -4.373 -10.603 1.00 50.28 197 PHE A O 1
ATOM 1537 N N . PRO A 1 198 ? 20.776 -2.676 -11.691 1.00 49.22 198 PRO A N 1
ATOM 1538 C CA . PRO A 1 198 ? 19.720 -2.504 -10.711 1.00 49.22 198 PRO A CA 1
ATOM 1539 C C . PRO A 1 198 ? 18.645 -3.552 -10.987 1.00 49.22 198 PRO A C 1
ATOM 1541 O O . PRO A 1 198 ? 18.250 -3.759 -12.134 1.00 49.22 198 PRO A O 1
ATOM 1544 N N . GLU A 1 199 ? 18.151 -4.217 -9.953 1.00 57.69 199 GLU A N 1
ATOM 1545 C CA . GLU A 1 199 ? 16.870 -4.901 -10.084 1.00 57.69 199 GLU A CA 1
ATOM 1546 C C . GLU A 1 199 ? 15.834 -3.838 -10.472 1.00 57.69 199 GLU A C 1
ATOM 1548 O O . GLU A 1 199 ? 15.592 -2.901 -9.711 1.00 57.69 199 GLU A O 1
ATOM 1553 N N . GLU A 1 200 ? 15.280 -3.922 -11.684 1.00 70.62 200 GLU A N 1
ATOM 1554 C CA . GLU A 1 200 ? 14.257 -2.975 -12.118 1.00 70.62 200 GLU A CA 1
ATOM 1555 C C . GLU A 1 200 ? 12.991 -3.280 -11.312 1.00 70.62 200 GLU A C 1
ATOM 1557 O O . GLU A 1 200 ? 12.303 -4.275 -11.554 1.00 70.62 200 GLU A O 1
ATOM 1562 N N . ILE A 1 201 ? 12.713 -2.446 -10.307 1.00 80.19 201 ILE A N 1
ATOM 1563 C CA . ILE A 1 201 ? 11.495 -2.553 -9.513 1.00 80.19 201 ILE A CA 1
ATOM 1564 C C . ILE A 1 201 ? 10.442 -1.639 -10.122 1.00 80.19 201 ILE A C 1
ATOM 1566 O O . ILE A 1 201 ? 10.608 -0.423 -10.178 1.00 80.19 201 ILE A O 1
ATOM 1570 N N . VAL A 1 202 ? 9.316 -2.199 -10.546 1.00 84.56 202 VAL A N 1
ATOM 1571 C CA . VAL A 1 202 ? 8.194 -1.410 -11.062 1.00 84.56 202 VAL A CA 1
ATOM 1572 C C . VAL A 1 202 ? 7.103 -1.283 -10.018 1.00 84.56 202 VAL A C 1
ATOM 1574 O O . VAL A 1 202 ? 6.627 -2.278 -9.473 1.00 84.56 202 VAL A O 1
ATOM 1577 N N . ALA A 1 203 ? 6.696 -0.045 -9.752 1.00 85.38 203 ALA A N 1
ATOM 1578 C CA . ALA A 1 203 ? 5.566 0.247 -8.889 1.00 85.38 203 ALA A CA 1
ATOM 1579 C C . ALA A 1 203 ? 4.257 0.172 -9.688 1.00 85.38 203 ALA A C 1
ATOM 1581 O O . ALA A 1 203 ? 4.175 0.628 -10.835 1.00 85.38 203 ALA A O 1
ATOM 1582 N N . ARG A 1 204 ? 3.221 -0.406 -9.086 1.00 85.81 204 ARG A N 1
ATOM 1583 C CA . ARG A 1 204 ? 1.892 -0.565 -9.681 1.00 85.81 204 ARG A CA 1
ATOM 1584 C C . ARG A 1 204 ? 0.802 -0.385 -8.640 1.00 85.81 204 ARG A C 1
ATOM 1586 O O . ARG A 1 204 ? 1.007 -0.641 -7.458 1.00 85.81 204 ARG A O 1
ATOM 1593 N N . ALA A 1 205 ? -0.373 0.011 -9.098 1.00 82.88 205 ALA A N 1
ATOM 1594 C CA . ALA A 1 205 ? -1.583 0.020 -8.295 1.00 82.88 205 ALA A CA 1
ATOM 1595 C C . ALA A 1 205 ? -2.774 -0.374 -9.161 1.00 82.88 205 ALA A C 1
ATOM 1597 O O . ALA A 1 205 ? -2.815 -0.063 -10.354 1.00 82.88 205 ALA A O 1
ATOM 1598 N N . LYS A 1 206 ? -3.774 -1.010 -8.550 1.00 73.94 206 LYS A N 1
ATOM 1599 C CA . LYS A 1 206 ? -5.079 -1.250 -9.177 1.00 73.94 206 LYS A CA 1
ATOM 1600 C C . LYS A 1 206 ? -5.840 0.064 -9.330 1.00 73.94 206 LYS A C 1
ATOM 1602 O O . LYS A 1 206 ? -6.750 0.361 -8.565 1.00 73.94 206 LYS A O 1
ATOM 1607 N N . THR A 1 207 ? -5.446 0.866 -10.307 1.00 62.72 207 THR A N 1
ATOM 1608 C CA . THR A 1 207 ? -6.177 2.047 -10.765 1.00 62.72 207 THR A CA 1
ATOM 1609 C C . THR A 1 207 ? -6.623 1.817 -12.204 1.00 62.72 207 THR A C 1
ATOM 1611 O O . THR A 1 207 ? -5.957 1.107 -12.964 1.00 62.72 207 THR A O 1
ATOM 1614 N N . VAL A 1 208 ? -7.748 2.412 -12.609 1.00 46.81 208 VAL A N 1
ATOM 1615 C CA . VAL A 1 208 ? -8.034 2.591 -14.041 1.00 46.81 208 VAL A CA 1
ATOM 1616 C C . VAL A 1 208 ? -6.867 3.349 -14.690 1.00 46.81 208 VAL A C 1
ATOM 1618 O O . VAL A 1 208 ? -6.233 4.156 -14.003 1.00 46.81 208 VAL A O 1
ATOM 1621 N N . PRO A 1 209 ? -6.545 3.095 -15.975 1.00 46.66 209 PRO A N 1
ATOM 1622 C CA . PRO A 1 209 ? -5.406 3.723 -16.631 1.00 46.66 209 PRO A CA 1
ATOM 1623 C C . PRO A 1 209 ? -5.435 5.232 -16.412 1.00 46.66 209 PRO A C 1
ATOM 1625 O O . PRO A 1 209 ? -6.477 5.853 -16.629 1.00 46.66 209 PRO A O 1
ATOM 1628 N N . PHE A 1 210 ? -4.297 5.808 -16.014 1.00 41.03 210 PHE A N 1
ATOM 1629 C CA . PHE A 1 210 ? -4.091 7.251 -15.907 1.00 41.03 210 PHE A CA 1
ATOM 1630 C C . PHE A 1 210 ? -4.191 7.891 -17.304 1.00 41.03 210 PHE A C 1
ATOM 1632 O O . PHE A 1 210 ? -3.199 8.316 -17.892 1.00 41.03 210 PHE A O 1
ATOM 1639 N N . LYS A 1 211 ? -5.382 7.925 -17.909 1.00 38.72 211 LYS A N 1
ATOM 1640 C CA . LYS A 1 211 ? -5.640 8.878 -18.981 1.00 38.72 211 LYS A CA 1
ATOM 1641 C C . LYS A 1 211 ? -5.500 10.245 -18.333 1.00 38.72 211 LYS A C 1
ATOM 1643 O O . LYS A 1 211 ? -6.119 10.483 -17.297 1.00 38.72 211 LYS A O 1
ATOM 1648 N N . LYS A 1 212 ? -4.658 11.104 -18.922 1.00 36.28 212 LYS A N 1
ATOM 1649 C CA . LYS A 1 212 ? -4.616 12.539 -18.621 1.00 36.28 212 LYS A CA 1
ATOM 1650 C C . LYS A 1 212 ? -6.062 12.988 -18.453 1.00 36.28 212 LYS A C 1
ATOM 1652 O O . LYS A 1 212 ? -6.824 12.947 -19.416 1.00 36.28 212 LYS A O 1
ATOM 1657 N N . ILE A 1 213 ? -6.443 13.339 -17.232 1.00 36.84 213 ILE A N 1
ATOM 1658 C CA . ILE A 1 213 ? -7.677 14.072 -17.009 1.00 36.84 213 ILE A CA 1
ATOM 1659 C C . ILE A 1 213 ? -7.389 15.421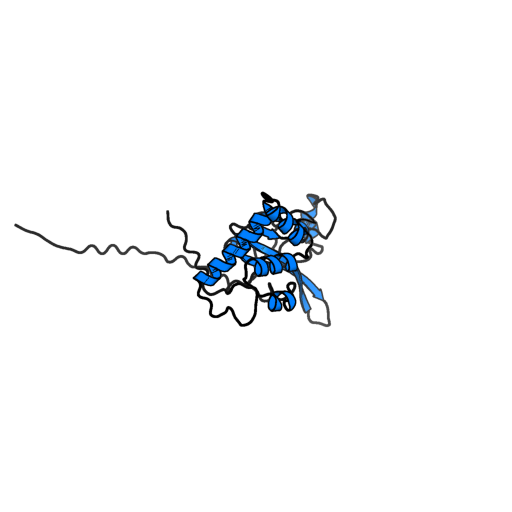 -17.660 1.00 36.84 213 ILE A C 1
ATOM 1661 O O . ILE A 1 213 ? -6.702 16.260 -17.079 1.00 36.84 213 ILE A O 1
ATOM 1665 N N . GLU A 1 214 ? -7.778 15.577 -18.925 1.00 34.06 214 GLU A N 1
ATOM 1666 C CA . GLU A 1 214 ? -7.836 16.891 -19.546 1.00 34.06 214 GLU A CA 1
ATOM 1667 C C . GLU A 1 214 ? -8.769 17.710 -18.664 1.00 34.06 214 GLU A C 1
ATOM 1669 O O . GLU A 1 214 ? -9.933 17.355 -18.470 1.00 34.06 214 GLU A O 1
ATOM 1674 N N . GLN A 1 215 ? -8.222 18.746 -18.027 1.00 34.31 215 GLN A N 1
ATOM 1675 C CA . GLN A 1 215 ? -9.047 19.663 -17.263 1.00 34.31 215 GLN A CA 1
ATOM 1676 C C . GLN A 1 215 ? -10.101 20.225 -18.220 1.00 34.31 215 GLN A C 1
ATOM 1678 O O . GLN A 1 215 ? -9.719 20.739 -19.275 1.00 34.31 215 GLN A O 1
ATOM 1683 N N . PRO A 1 216 ? -11.404 20.141 -17.900 1.00 35.72 216 PRO A N 1
ATOM 1684 C CA . PRO A 1 216 ? -12.405 20.800 -18.714 1.00 35.72 216 PRO A CA 1
ATOM 1685 C C . PRO A 1 216 ? -12.113 22.300 -18.675 1.00 35.72 216 PRO A C 1
ATOM 1687 O O . PRO A 1 216 ? -12.159 22.935 -17.619 1.00 35.72 216 PRO A O 1
ATOM 1690 N N . SER A 1 217 ? -11.767 22.862 -19.831 1.00 34.50 217 SER A N 1
ATOM 1691 C CA . SER A 1 217 ? -11.697 24.299 -20.026 1.00 34.50 217 SER A CA 1
ATOM 1692 C C . SER A 1 217 ? -13.109 24.852 -19.860 1.00 34.50 217 SER A C 1
ATOM 1694 O O . SER A 1 217 ? -13.951 24.773 -20.751 1.00 34.50 217 SER A O 1
ATOM 1696 N N . PHE A 1 218 ? -13.400 25.406 -18.687 1.00 33.69 218 PHE A N 1
ATOM 1697 C CA . PHE A 1 218 ? -14.605 26.199 -18.503 1.00 33.69 218 PHE A CA 1
ATOM 1698 C C . PHE A 1 218 ? -14.453 27.492 -19.313 1.00 33.69 218 PHE A C 1
ATOM 1700 O O . PHE A 1 218 ? -13.880 28.477 -18.853 1.00 33.69 218 PHE A O 1
ATOM 1707 N N . HIS A 1 219 ? -14.960 27.490 -20.545 1.00 36.31 219 HIS A N 1
ATOM 1708 C CA . HIS A 1 219 ? -15.356 28.721 -21.214 1.00 36.31 219 HIS A CA 1
ATOM 1709 C C . HIS A 1 219 ? -16.608 29.245 -20.517 1.00 36.31 219 HIS A C 1
ATOM 1711 O O . HIS A 1 219 ? -17.717 28.758 -20.732 1.00 36.31 219 HIS A O 1
ATOM 1717 N N . ILE A 1 220 ? -16.419 30.245 -19.660 1.00 36.00 220 ILE A N 1
ATOM 1718 C CA . ILE A 1 220 ? -17.515 31.090 -19.202 1.00 36.00 220 ILE A CA 1
ATOM 1719 C C . ILE A 1 220 ? -17.960 31.899 -20.424 1.00 36.00 220 ILE A C 1
ATOM 1721 O O . ILE A 1 220 ? -17.339 32.892 -20.791 1.00 36.00 220 ILE A O 1
ATOM 1725 N N . SER A 1 221 ? -19.011 31.430 -21.095 1.00 36.25 221 SER A N 1
ATOM 1726 C CA . SER A 1 221 ? -19.757 32.239 -22.052 1.00 36.25 221 SER A CA 1
ATOM 1727 C C . SER A 1 221 ? -20.686 33.145 -21.254 1.00 36.25 221 SER A C 1
ATOM 1729 O O . SER A 1 221 ? -21.739 32.721 -20.775 1.00 36.25 221 SER A O 1
ATOM 1731 N N . THR A 1 222 ? -20.274 34.393 -21.051 1.00 35.38 222 THR A N 1
ATOM 1732 C CA . THR A 1 222 ? -21.115 35.414 -20.428 1.00 35.38 222 THR A CA 1
ATOM 1733 C C . THR A 1 222 ? -22.159 35.874 -21.444 1.00 35.38 222 THR A C 1
ATOM 1735 O O . THR A 1 222 ? -21.986 36.879 -22.127 1.00 35.38 222 THR A O 1
ATOM 1738 N N . THR A 1 223 ? -23.251 35.121 -21.573 1.00 38.31 223 THR A N 1
ATOM 1739 C CA . THR A 1 223 ? -24.469 35.622 -22.220 1.00 38.31 223 THR A CA 1
ATOM 1740 C C . THR A 1 223 ? -25.246 36.419 -21.177 1.00 38.31 223 THR A C 1
ATOM 1742 O O . THR A 1 223 ? -25.926 35.843 -20.331 1.00 38.31 223 THR A O 1
ATOM 1745 N N . ALA A 1 224 ? -25.121 37.744 -21.206 1.00 38.03 224 ALA A N 1
ATOM 1746 C CA . ALA A 1 224 ? -26.017 38.635 -20.482 1.00 38.03 224 ALA A CA 1
ATOM 1747 C C . ALA A 1 224 ? -27.251 38.917 -21.357 1.00 38.03 224 ALA A C 1
ATOM 1749 O O . ALA A 1 224 ? -27.176 39.660 -22.331 1.00 38.03 224 ALA A O 1
ATOM 1750 N N . MET A 1 225 ? -28.383 38.312 -21.004 1.00 37.72 225 MET A N 1
ATOM 1751 C CA . MET A 1 225 ? -29.714 38.899 -21.199 1.00 37.72 225 MET A CA 1
ATOM 1752 C C . MET A 1 225 ? -30.151 39.374 -19.798 1.00 37.72 225 MET A C 1
ATOM 1754 O O . MET A 1 225 ? -29.873 38.679 -18.824 1.00 37.72 225 MET A O 1
ATOM 1758 N N . ILE A 1 226 ? -30.760 40.544 -19.596 1.00 39.41 226 ILE A N 1
ATOM 1759 C CA . ILE A 1 226 ? -32.185 40.811 -19.848 1.00 39.41 226 ILE A CA 1
ATOM 1760 C C . ILE A 1 226 ? -32.480 42.319 -19.597 1.00 39.41 226 ILE A C 1
ATOM 1762 O O . ILE A 1 226 ? -31.967 42.873 -18.631 1.00 39.41 226 ILE A O 1
ATOM 1766 N N . HIS A 1 227 ? -33.325 42.892 -20.477 1.00 37.66 227 HIS A N 1
ATOM 1767 C CA . HIS A 1 227 ? -34.309 44.010 -20.394 1.00 37.66 227 HIS A CA 1
ATOM 1768 C C . HIS A 1 227 ? -33.971 45.330 -19.665 1.00 37.66 227 HIS A C 1
ATOM 1770 O O . HIS A 1 227 ? -33.519 45.340 -18.533 1.00 37.66 227 HIS A O 1
ATOM 1776 N N . ALA A 1 228 ? -34.062 46.498 -20.317 1.00 40.97 228 ALA A N 1
ATOM 1777 C CA . ALA A 1 228 ? -35.259 47.219 -20.791 1.00 40.97 228 ALA A CA 1
ATOM 1778 C C . ALA A 1 228 ? -36.189 47.657 -19.647 1.00 40.97 228 ALA A C 1
ATOM 1780 O O . ALA A 1 228 ? -36.988 46.860 -19.179 1.00 40.97 228 ALA A O 1
ATOM 1781 N N . ASP A 1 229 ? -36.098 48.936 -19.273 1.00 39.88 229 ASP A N 1
ATOM 1782 C CA . ASP A 1 229 ? -37.252 49.727 -18.852 1.00 39.88 229 ASP A CA 1
ATOM 1783 C C . ASP A 1 229 ? -37.023 51.192 -19.237 1.00 39.88 229 ASP A C 1
ATOM 1785 O O . ASP A 1 229 ? -35.995 51.803 -18.939 1.00 39.88 229 ASP A O 1
ATOM 1789 N N . SER A 1 230 ? -37.991 51.712 -19.978 1.00 43.66 230 SER A N 1
ATOM 1790 C CA . SER A 1 230 ? -38.109 53.087 -20.436 1.00 43.66 230 SER A CA 1
ATOM 1791 C C . SER A 1 230 ? -39.423 53.620 -19.891 1.00 43.66 230 SER A C 1
ATOM 1793 O O . SER A 1 230 ? -40.483 53.107 -20.254 1.00 43.66 230 SER A O 1
ATOM 1795 N N . SER A 1 231 ? -39.348 54.623 -19.020 1.00 52.03 231 SER A N 1
ATOM 1796 C CA . SER A 1 231 ? -40.417 55.552 -18.630 1.00 52.03 231 SER A CA 1
ATOM 1797 C C . SER A 1 231 ? -39.774 56.781 -18.003 1.00 52.03 231 SER A C 1
ATOM 1799 O O . SER A 1 231 ? -38.911 56.582 -17.121 1.00 52.03 231 SER A O 1
#

Organism: Mycetohabitans rhizoxinica (strain DSM 19002 / CIP 109453 / HKI 454) (NCBI:txid882378)

Foldseek 3Di:
DDDPCLQPPQQALQFDPDDGSPPDSVVRVLLLLQLLVLLVLLQVPPDPVSVVLFVVLLPDAFQLSLLVSSVNSVVDDPVSNVPDPSQDRLFHPPFAWDQALVSLQSDDFSWKKWKWFWDWDPDDPDTDIDTGTQHIWGHNHPQKTWTACCLSLPDDDRTTTHIDRNNPFDGDRRFTQHDDPDDPDDDPVCVCVVVPDGRGIIMGTRDDYPDPPPPPPPPPPPPDDDDDDDD

pLDDT: mean 74.21, std 22.2, range [29.17, 97.56]

Radius of gyration: 21.59 Å; chains: 1; bounding box: 70×75×53 Å